Protein AF-A0A414PE81-F1 (afdb_monomer_lite)

Organism: Bacteroides stercoris (NCBI:txid46506)

Sequence (270 aa):
APSLTRDAIWEALRTRHVCAATGDKIIIDFRLNDAFMGDVVRSNSRRIYLNVTGESCIDYVDVVKNGQILARMNGPLTPVAPEGDTVRCKVKVDFGWNREERYVHWQGKLSVNKGRIVSVTPCFRGAAFTSPQEGETEFKTHVNRILSVGEKETELDLYSSKNPNTTTAAMQAVILDLEMPKDGVLTADFNGKKFEHTLGELLEGSRSHFMIGWLSEAILFNRAMPESCFTVEHYMEDKEPQRDTDYYYVRVRQRDGQWAWSSPIWAERV

Structure (mmCIF, N/CA/C/O backbone):
data_AF-A0A414PE81-F1
#
_entry.id   AF-A0A414PE81-F1
#
loop_
_atom_site.group_PDB
_atom_site.id
_atom_site.type_symbol
_atom_site.label_atom_id
_atom_site.label_alt_id
_atom_site.label_comp_id
_atom_site.label_asym_id
_atom_site.label_entity_id
_atom_site.label_seq_id
_atom_site.pdbx_PDB_ins_code
_atom_site.Cartn_x
_atom_site.Cartn_y
_atom_site.Cartn_z
_atom_site.occupancy
_atom_site.B_iso_or_equiv
_atom_site.auth_seq_id
_atom_site.auth_comp_id
_atom_site.auth_asym_id
_atom_site.auth_atom_id
_atom_site.pdbx_PDB_model_num
ATOM 1 N N . ALA A 1 1 ? 14.098 -11.359 -5.430 1.00 81.94 1 ALA A N 1
ATOM 2 C CA . ALA A 1 1 ? 14.896 -12.599 -5.310 1.00 81.94 1 ALA A CA 1
ATOM 3 C C . ALA A 1 1 ? 13.987 -13.810 -5.527 1.00 81.94 1 ALA A C 1
ATOM 5 O O . ALA A 1 1 ? 12.856 -13.758 -5.054 1.00 81.94 1 ALA A O 1
ATOM 6 N N . PRO A 1 2 ? 14.443 -14.869 -6.219 1.00 87.50 2 PRO A N 1
ATOM 7 C CA . PRO A 1 2 ? 13.638 -16.068 -6.491 1.00 87.50 2 PRO A CA 1
ATOM 8 C C . PRO A 1 2 ? 13.362 -16.929 -5.242 1.00 87.50 2 PRO A C 1
ATOM 10 O O . PRO A 1 2 ? 12.445 -17.743 -5.251 1.00 87.50 2 PRO A O 1
ATOM 13 N N . SER A 1 3 ? 14.125 -16.743 -4.158 1.00 93.50 3 SER A N 1
ATOM 14 C CA . SER A 1 3 ? 13.929 -17.397 -2.858 1.00 93.50 3 SER A CA 1
ATOM 15 C C . SER A 1 3 ? 14.321 -16.470 -1.701 1.00 93.50 3 SER A C 1
ATOM 17 O O . SER A 1 3 ? 15.079 -15.517 -1.886 1.00 93.50 3 SER A O 1
ATOM 19 N N . LEU A 1 4 ? 13.848 -16.773 -0.486 1.00 94.31 4 LEU A N 1
ATOM 20 C CA . LEU A 1 4 ? 14.177 -16.044 0.752 1.00 94.31 4 LEU A CA 1
ATOM 21 C C . LEU A 1 4 ? 15.457 -16.573 1.426 1.00 94.31 4 LEU A C 1
ATOM 23 O O . LEU A 1 4 ? 15.528 -16.706 2.645 1.00 94.31 4 LEU A O 1
ATOM 27 N N . THR A 1 5 ? 16.470 -16.912 0.628 1.00 97.19 5 THR A N 1
ATOM 28 C CA . THR A 1 5 ? 17.792 -17.312 1.128 1.00 97.19 5 THR A CA 1
ATOM 29 C C . THR A 1 5 ? 18.732 -16.114 1.110 1.00 97.19 5 THR A C 1
ATOM 31 O O . THR A 1 5 ? 18.606 -15.226 0.265 1.00 97.19 5 THR A O 1
ATOM 34 N N . ARG A 1 6 ? 19.705 -16.093 2.027 1.00 97.19 6 ARG A N 1
ATOM 35 C CA . ARG A 1 6 ? 20.712 -15.025 2.102 1.00 97.19 6 ARG A CA 1
ATOM 36 C C . ARG A 1 6 ? 21.382 -14.778 0.748 1.00 97.19 6 ARG A C 1
ATOM 38 O O . ARG A 1 6 ? 21.457 -13.631 0.321 1.00 97.19 6 ARG A O 1
ATOM 45 N N . ASP A 1 7 ? 21.813 -15.842 0.077 1.00 97.56 7 ASP A N 1
ATOM 46 C CA . ASP A 1 7 ? 22.538 -15.743 -1.192 1.00 97.56 7 ASP A CA 1
ATOM 47 C C . ASP A 1 7 ? 21.655 -15.200 -2.319 1.00 97.56 7 ASP A C 1
ATOM 49 O O . ASP A 1 7 ? 22.084 -14.323 -3.062 1.00 97.56 7 ASP A O 1
ATOM 53 N N . ALA A 1 8 ? 20.396 -15.643 -2.410 1.00 96.56 8 ALA A N 1
ATOM 54 C CA . ALA A 1 8 ? 19.468 -15.148 -3.426 1.00 96.56 8 ALA A CA 1
ATOM 55 C C . ALA A 1 8 ? 19.101 -13.671 -3.210 1.00 96.56 8 ALA A C 1
ATOM 57 O O . ALA A 1 8 ? 18.958 -12.919 -4.176 1.00 96.56 8 ALA A O 1
ATOM 58 N N . ILE A 1 9 ? 18.956 -13.244 -1.951 1.00 95.62 9 ILE A N 1
ATOM 59 C CA . ILE A 1 9 ? 18.743 -11.833 -1.605 1.00 95.62 9 ILE A CA 1
ATOM 60 C C . ILE A 1 9 ? 19.986 -11.018 -1.967 1.00 95.62 9 ILE A C 1
ATOM 62 O O . ILE A 1 9 ? 19.865 -9.984 -2.620 1.00 95.62 9 ILE A O 1
ATOM 66 N N . TRP A 1 10 ? 21.176 -11.490 -1.590 1.00 96.94 10 TRP A N 1
ATOM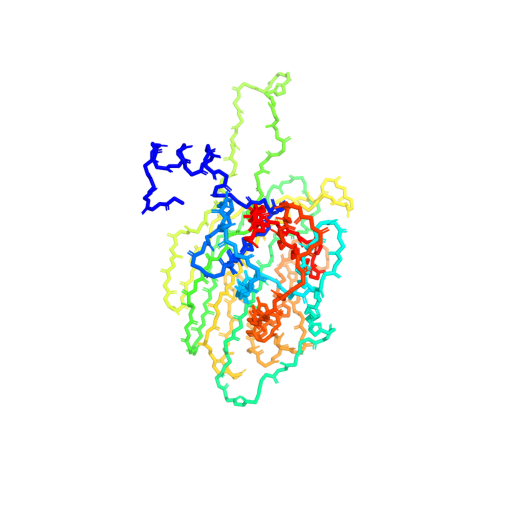 67 C CA . TRP A 1 10 ? 22.432 -10.804 -1.885 1.00 96.94 10 TRP A CA 1
ATOM 68 C C . TRP A 1 10 ? 22.661 -10.655 -3.390 1.00 96.94 10 TRP A C 1
ATOM 70 O O . TRP A 1 10 ? 23.009 -9.572 -3.857 1.00 96.94 10 TRP A O 1
ATOM 80 N N . GLU A 1 11 ? 22.396 -11.703 -4.165 1.00 96.50 11 GLU A N 1
ATOM 81 C CA . GLU A 1 11 ? 22.539 -11.654 -5.616 1.00 96.50 11 GLU A CA 1
ATOM 82 C C . GLU A 1 11 ? 21.544 -10.687 -6.264 1.00 96.50 11 GLU A C 1
ATOM 84 O O . GLU A 1 11 ? 21.938 -9.908 -7.132 1.00 96.50 11 GLU A O 1
ATOM 89 N N . ALA A 1 12 ? 20.289 -10.654 -5.800 1.00 95.88 12 ALA A N 1
ATOM 90 C CA . ALA A 1 12 ? 19.302 -9.675 -6.262 1.00 95.88 12 ALA A CA 1
ATOM 91 C C . ALA A 1 12 ? 19.754 -8.230 -5.982 1.00 95.88 12 ALA A C 1
ATOM 93 O O . ALA A 1 12 ? 19.622 -7.364 -6.846 1.00 95.88 12 ALA A O 1
ATOM 94 N N . LEU A 1 13 ? 20.354 -7.967 -4.814 1.00 95.25 13 LEU A N 1
ATOM 95 C CA . LEU A 1 13 ? 20.936 -6.656 -4.505 1.00 95.25 13 LEU A CA 1
ATOM 96 C C . LEU A 1 13 ? 22.073 -6.306 -5.480 1.00 95.25 13 LEU A C 1
ATOM 98 O O . LEU A 1 13 ? 22.074 -5.219 -6.058 1.00 95.25 13 LEU A O 1
ATOM 102 N N . ARG A 1 14 ? 23.024 -7.226 -5.707 1.00 96.12 14 ARG A N 1
ATOM 103 C CA . ARG A 1 14 ? 24.170 -6.992 -6.608 1.00 96.12 14 ARG A CA 1
ATOM 104 C C . ARG A 1 14 ? 23.756 -6.759 -8.060 1.00 96.12 14 ARG A C 1
ATOM 106 O O . ARG A 1 14 ? 24.372 -5.955 -8.758 1.00 96.12 14 ARG A O 1
ATOM 113 N N . THR A 1 15 ? 22.728 -7.469 -8.513 1.00 95.69 15 THR A N 1
ATOM 114 C CA . THR A 1 15 ? 22.171 -7.363 -9.871 1.00 95.69 15 THR A CA 1
ATOM 115 C C . THR A 1 15 ? 21.139 -6.246 -10.003 1.00 95.69 15 THR A C 1
ATOM 117 O O . THR A 1 15 ? 20.590 -6.046 -11.081 1.00 95.69 15 THR A O 1
ATOM 120 N N . ARG A 1 16 ? 20.948 -5.444 -8.943 1.00 97.00 16 ARG A N 1
ATOM 121 C CA . ARG A 1 16 ? 20.053 -4.279 -8.898 1.00 97.00 16 ARG A CA 1
ATOM 122 C C . ARG A 1 16 ? 18.574 -4.644 -9.040 1.00 97.00 16 ARG A C 1
ATOM 124 O O . ARG A 1 16 ? 17.774 -3.763 -9.328 1.00 97.00 16 ARG A O 1
ATOM 131 N N . HIS A 1 17 ? 18.175 -5.888 -8.791 1.00 96.38 17 HIS A N 1
ATOM 132 C CA . HIS A 1 17 ? 16.771 -6.316 -8.722 1.00 96.38 17 HIS A CA 1
ATOM 133 C C . HIS A 1 17 ? 16.136 -5.873 -7.399 1.00 96.38 17 HIS A C 1
ATOM 135 O O . HIS A 1 17 ? 15.812 -6.683 -6.526 1.00 96.38 17 HIS A O 1
ATOM 141 N N . VAL A 1 18 ? 16.013 -4.557 -7.238 1.00 94.75 18 VAL A N 1
ATOM 142 C CA . VAL A 1 18 ? 15.591 -3.891 -6.005 1.00 94.75 18 VAL A CA 1
ATOM 143 C C . VAL A 1 18 ? 14.551 -2.816 -6.293 1.00 94.75 18 VAL A C 1
ATOM 145 O O . VAL A 1 18 ? 14.450 -2.287 -7.398 1.00 94.75 18 VAL A O 1
ATOM 148 N N . CYS A 1 19 ? 13.789 -2.478 -5.264 1.00 94.75 19 CYS A N 1
ATOM 149 C CA . CYS A 1 19 ? 12.937 -1.302 -5.226 1.00 94.75 19 CYS A CA 1
ATOM 150 C C . CYS A 1 19 ? 13.201 -0.546 -3.923 1.00 94.75 19 CYS A C 1
ATOM 152 O O . CYS A 1 19 ? 13.613 -1.137 -2.923 1.00 94.75 19 CYS A O 1
ATOM 154 N N . ALA A 1 20 ? 12.948 0.755 -3.930 1.00 95.62 20 ALA A N 1
ATOM 155 C CA . ALA A 1 20 ? 12.947 1.575 -2.727 1.00 95.62 20 ALA A CA 1
ATOM 156 C C . ALA A 1 20 ? 11.507 1.969 -2.397 1.00 95.62 20 ALA A C 1
ATOM 158 O O . ALA A 1 20 ? 10.747 2.282 -3.309 1.00 95.62 20 ALA A O 1
ATOM 159 N N . ALA A 1 21 ? 11.145 1.983 -1.117 1.00 95.94 21 ALA A N 1
ATOM 160 C CA . ALA A 1 21 ? 9.863 2.483 -0.632 1.00 95.94 21 ALA A CA 1
ATOM 161 C C . ALA A 1 21 ? 10.076 3.272 0.667 1.00 95.94 21 ALA A C 1
ATOM 163 O O . ALA A 1 21 ? 10.989 2.960 1.432 1.00 95.94 21 ALA A O 1
ATOM 164 N N . THR A 1 22 ? 9.266 4.303 0.911 1.00 93.75 22 THR A N 1
ATOM 165 C CA . THR A 1 22 ? 9.412 5.164 2.101 1.00 93.75 22 THR A CA 1
ATOM 166 C C . THR A 1 22 ? 8.790 4.581 3.368 1.00 93.75 22 THR A C 1
ATOM 168 O O . THR A 1 22 ? 9.209 4.948 4.463 1.00 93.75 22 THR A O 1
ATOM 171 N N . GLY A 1 23 ? 7.810 3.685 3.241 1.00 88.50 23 GLY A N 1
ATOM 172 C CA . GLY A 1 23 ? 7.119 3.097 4.389 1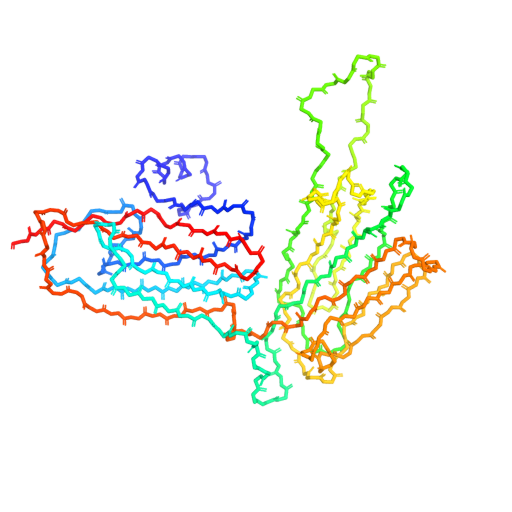.00 88.50 23 GLY A CA 1
ATOM 173 C C . GLY A 1 23 ? 6.104 2.038 3.982 1.00 88.50 23 GLY A C 1
ATOM 174 O O . GLY A 1 23 ? 6.220 0.887 4.395 1.00 88.50 23 GLY A O 1
ATOM 175 N N . ASP A 1 24 ? 5.149 2.413 3.134 1.00 93.69 24 ASP A N 1
ATOM 176 C CA . ASP A 1 24 ? 4.101 1.499 2.680 1.00 93.69 24 ASP A CA 1
ATOM 177 C C . ASP A 1 24 ? 4.638 0.391 1.768 1.00 93.69 24 ASP A C 1
ATOM 179 O O . ASP A 1 24 ? 5.603 0.564 1.015 1.00 93.69 24 ASP A O 1
ATOM 183 N N . LYS A 1 25 ? 3.967 -0.764 1.806 1.00 94.44 25 LYS A N 1
ATOM 184 C CA . LYS A 1 25 ? 4.280 -1.926 0.969 1.00 94.44 25 LYS A CA 1
ATOM 185 C C . LYS A 1 25 ? 3.742 -1.734 -0.454 1.00 94.44 25 LYS A C 1
ATOM 187 O O . LYS A 1 25 ? 2.805 -2.403 -0.880 1.00 94.44 25 LYS A O 1
ATOM 192 N N . ILE A 1 26 ? 4.350 -0.815 -1.197 1.00 97.44 26 ILE A N 1
ATOM 193 C CA . ILE A 1 26 ? 4.018 -0.563 -2.603 1.00 97.44 26 ILE A CA 1
ATOM 194 C C . ILE A 1 26 ? 4.723 -1.602 -3.476 1.00 97.44 26 ILE A C 1
ATOM 196 O O . ILE A 1 26 ? 5.951 -1.679 -3.503 1.00 97.44 26 ILE A O 1
ATOM 200 N N . ILE A 1 27 ? 3.944 -2.394 -4.205 1.00 97.00 27 ILE A N 1
ATOM 201 C CA . ILE A 1 27 ? 4.449 -3.418 -5.122 1.00 97.00 27 ILE A CA 1
ATOM 202 C C . ILE A 1 27 ? 4.519 -2.821 -6.526 1.00 97.00 27 ILE A C 1
ATOM 204 O O . ILE A 1 27 ? 3.547 -2.230 -6.990 1.00 97.00 27 ILE A O 1
ATOM 208 N N . ILE A 1 28 ? 5.660 -2.995 -7.197 1.00 97.94 28 ILE A N 1
ATOM 209 C CA . ILE A 1 28 ? 5.895 -2.562 -8.578 1.00 97.94 28 ILE A CA 1
ATOM 210 C C . ILE A 1 28 ? 6.378 -3.774 -9.385 1.00 97.94 28 ILE A C 1
ATOM 212 O O . ILE A 1 28 ? 7.454 -4.304 -9.108 1.00 97.94 28 ILE A O 1
ATOM 216 N N . ASP A 1 29 ? 5.607 -4.193 -10.388 1.00 97.06 29 ASP A N 1
ATOM 217 C CA . ASP A 1 29 ? 6.071 -5.062 -11.474 1.00 97.06 29 ASP A CA 1
ATOM 218 C C . ASP A 1 29 ? 6.340 -4.178 -12.693 1.00 97.06 29 ASP A C 1
ATOM 220 O O . ASP A 1 29 ? 5.415 -3.641 -13.299 1.00 97.06 29 ASP A O 1
ATOM 224 N N . PHE A 1 30 ? 7.619 -3.969 -13.001 1.00 98.06 30 PHE A N 1
ATOM 225 C CA . PHE A 1 30 ? 8.063 -3.138 -14.112 1.00 98.06 30 PHE A CA 1
ATOM 226 C C . PHE A 1 30 ? 8.945 -3.959 -15.044 1.00 98.06 30 PHE A C 1
ATOM 228 O O . PHE A 1 30 ? 9.970 -4.507 -14.624 1.00 98.06 30 PHE A O 1
ATOM 235 N N . ARG A 1 31 ? 8.537 -4.030 -16.312 1.00 98.00 31 ARG A N 1
ATOM 236 C CA . ARG A 1 31 ? 9.204 -4.828 -17.340 1.00 98.00 31 ARG A CA 1
ATOM 237 C C . ARG A 1 31 ? 9.413 -4.027 -18.607 1.00 98.00 31 ARG A C 1
ATOM 239 O O . ARG A 1 31 ? 8.578 -3.205 -18.986 1.00 98.00 31 ARG A O 1
ATOM 246 N N . LEU A 1 32 ? 10.514 -4.324 -19.285 1.00 97.81 32 LEU A N 1
ATOM 247 C CA . LEU A 1 32 ? 10.816 -3.805 -20.611 1.00 97.81 32 LEU A CA 1
ATOM 248 C C . LEU A 1 32 ? 11.182 -4.984 -21.510 1.00 97.81 32 LEU A C 1
ATOM 250 O O . LEU A 1 32 ? 12.224 -5.612 -21.337 1.00 97.81 32 LEU A O 1
ATOM 254 N N . ASN A 1 33 ? 10.322 -5.287 -22.480 1.00 95.94 33 ASN A N 1
ATOM 255 C CA . ASN A 1 33 ? 10.322 -6.553 -23.203 1.00 95.94 33 ASN A CA 1
ATOM 256 C C . ASN A 1 33 ? 10.274 -7.714 -22.195 1.00 95.94 33 ASN A C 1
ATOM 258 O O . ASN A 1 33 ? 9.345 -7.776 -21.394 1.00 95.94 33 ASN A O 1
ATOM 262 N N . ASP A 1 34 ? 11.277 -8.588 -22.209 1.00 92.06 34 ASP A N 1
ATOM 263 C CA . ASP A 1 34 ? 11.386 -9.716 -21.279 1.00 92.06 34 ASP A CA 1
ATOM 264 C C . ASP A 1 34 ? 12.285 -9.397 -20.066 1.00 92.06 34 ASP A C 1
ATOM 266 O O . ASP A 1 34 ? 12.477 -10.245 -19.197 1.00 92.06 34 ASP A O 1
ATOM 270 N N . ALA A 1 35 ? 12.835 -8.177 -19.998 1.00 96.69 35 ALA A N 1
ATOM 271 C CA . ALA A 1 35 ? 13.746 -7.739 -18.946 1.00 96.69 35 ALA A CA 1
ATOM 272 C C . ALA A 1 35 ? 12.990 -7.235 -17.709 1.00 96.69 35 ALA A C 1
ATOM 274 O O . ALA A 1 35 ? 11.945 -6.582 -17.820 1.00 96.69 35 ALA A O 1
ATOM 275 N N . PHE A 1 36 ? 13.550 -7.507 -16.532 1.00 95.62 36 PHE A N 1
ATOM 276 C CA . PHE A 1 36 ? 13.032 -7.076 -15.238 1.00 95.62 36 PHE A CA 1
ATOM 277 C C . PHE A 1 36 ? 13.782 -5.844 -14.711 1.00 95.62 36 PHE A C 1
ATOM 279 O O . PHE A 1 36 ? 14.883 -5.527 -15.162 1.00 95.62 36 PHE A O 1
ATOM 286 N N . MET A 1 37 ? 13.201 -5.126 -13.743 1.00 95.69 37 MET A N 1
ATOM 287 C CA . MET A 1 37 ? 13.863 -3.977 -13.108 1.00 95.69 37 MET A CA 1
ATOM 288 C C . MET A 1 37 ? 15.279 -4.328 -12.607 1.00 95.69 37 MET A C 1
ATOM 290 O O . MET A 1 37 ? 15.456 -5.256 -11.822 1.00 95.69 37 MET A O 1
ATOM 294 N N . GLY A 1 38 ? 16.289 -3.568 -13.047 1.00 97.00 38 GLY A N 1
ATOM 295 C CA . GLY A 1 38 ? 17.716 -3.806 -12.777 1.00 97.00 38 GLY A CA 1
ATOM 296 C C . GLY A 1 38 ? 18.518 -4.391 -13.954 1.00 97.00 38 GLY A C 1
ATOM 297 O O . GLY A 1 38 ? 19.755 -4.299 -13.954 1.00 97.00 38 GLY A O 1
ATOM 298 N N . ASP A 1 39 ? 17.838 -4.938 -14.965 1.00 97.62 39 ASP A N 1
ATOM 299 C CA . ASP A 1 39 ? 18.458 -5.594 -16.122 1.00 97.62 39 ASP A CA 1
ATOM 300 C C . ASP A 1 39 ? 18.960 -4.625 -17.202 1.00 97.62 39 ASP A C 1
ATOM 302 O O . ASP A 1 39 ? 18.593 -3.448 -17.261 1.00 97.62 39 ASP A O 1
ATOM 306 N N . VAL A 1 40 ? 19.788 -5.166 -18.100 1.00 97.44 40 VAL A N 1
ATOM 307 C CA . VAL A 1 40 ? 20.234 -4.517 -19.338 1.00 97.44 40 VAL A CA 1
ATOM 308 C C . VAL A 1 40 ? 19.676 -5.293 -20.530 1.00 97.44 40 VAL A C 1
ATOM 310 O O . VAL A 1 40 ? 19.774 -6.518 -20.577 1.00 97.44 40 VAL A O 1
ATOM 313 N N . VAL A 1 41 ? 19.107 -4.592 -21.506 1.00 96.31 41 VAL A N 1
ATOM 314 C CA . VAL A 1 41 ? 18.487 -5.168 -22.706 1.00 96.31 41 VAL A CA 1
ATOM 315 C C . VAL A 1 41 ? 18.961 -4.438 -23.957 1.00 96.31 41 VAL A C 1
ATOM 317 O O . VAL A 1 41 ? 19.214 -3.240 -23.922 1.00 96.31 41 VAL A O 1
ATOM 320 N N . ARG A 1 42 ? 19.058 -5.148 -25.084 1.00 95.69 42 ARG A N 1
ATOM 321 C CA . ARG A 1 42 ? 19.368 -4.573 -26.401 1.00 95.69 42 ARG A CA 1
ATOM 322 C C . ARG A 1 42 ? 18.112 -4.532 -27.251 1.00 95.69 42 ARG A C 1
ATOM 324 O O . ARG A 1 42 ? 17.631 -5.584 -27.662 1.00 95.69 42 ARG A O 1
ATOM 331 N N . SER A 1 43 ? 17.557 -3.344 -27.481 1.00 92.38 43 SER A N 1
ATOM 332 C CA . SER A 1 43 ? 16.409 -3.184 -28.377 1.00 92.38 43 SER A CA 1
ATOM 333 C C . SER A 1 43 ? 16.119 -1.726 -28.732 1.00 92.38 43 SER A C 1
ATOM 335 O O . SER A 1 43 ? 16.106 -0.844 -27.867 1.00 92.38 43 SER A O 1
ATOM 337 N N . ASN A 1 44 ? 15.751 -1.510 -29.998 1.00 91.69 44 ASN A N 1
ATOM 338 C CA . ASN A 1 44 ? 15.173 -0.251 -30.471 1.00 91.69 44 ASN A CA 1
ATOM 339 C C . ASN A 1 44 ? 13.659 -0.165 -30.218 1.00 91.69 44 ASN A C 1
ATOM 341 O O . ASN A 1 44 ? 13.152 0.935 -30.032 1.00 91.69 44 ASN A O 1
ATOM 345 N N . SER A 1 45 ? 12.954 -1.307 -30.166 1.00 94.75 45 SER A N 1
ATOM 346 C CA . SER A 1 45 ? 11.528 -1.384 -29.802 1.00 94.75 45 SER A CA 1
ATOM 347 C C . SER A 1 45 ? 11.387 -1.847 -28.357 1.00 94.75 45 SER A C 1
ATOM 349 O O . SER A 1 45 ? 11.824 -2.945 -27.989 1.00 94.75 45 SER A O 1
ATOM 351 N N . ARG A 1 46 ? 10.811 -1.003 -27.510 1.00 95.50 46 ARG A N 1
ATOM 352 C CA . ARG A 1 46 ? 10.821 -1.183 -26.057 1.00 95.50 46 ARG A CA 1
ATOM 353 C C . ARG A 1 46 ? 9.383 -1.269 -25.573 1.00 95.50 46 ARG A C 1
ATOM 355 O O . ARG A 1 46 ? 8.727 -0.250 -25.372 1.00 95.50 46 ARG A O 1
ATOM 362 N N . ARG A 1 47 ? 8.885 -2.499 -25.430 1.00 97.69 47 ARG A N 1
ATOM 363 C CA . ARG A 1 47 ? 7.548 -2.779 -24.891 1.00 97.69 47 ARG A CA 1
ATOM 364 C C . ARG A 1 47 ? 7.611 -2.653 -23.381 1.00 97.69 47 ARG A C 1
ATOM 366 O O . ARG A 1 47 ? 8.331 -3.411 -22.744 1.00 97.69 47 ARG A O 1
ATOM 373 N N . ILE A 1 48 ? 6.902 -1.695 -22.819 1.00 98.19 48 ILE A N 1
ATOM 374 C CA . ILE A 1 48 ? 6.902 -1.416 -21.390 1.00 98.19 48 ILE A CA 1
ATOM 375 C C . ILE A 1 48 ? 5.612 -1.967 -20.796 1.00 98.19 48 ILE A C 1
ATOM 377 O O . ILE A 1 48 ? 4.522 -1.637 -21.264 1.00 98.19 48 ILE A O 1
ATOM 381 N N . TYR A 1 49 ? 5.756 -2.780 -19.755 1.00 98.25 49 TYR A N 1
ATOM 382 C CA . TYR A 1 49 ? 4.661 -3.225 -18.904 1.00 98.25 49 TYR A CA 1
ATOM 383 C C . TYR A 1 49 ? 4.883 -2.731 -17.482 1.00 98.25 49 TYR A C 1
ATOM 385 O O . TYR A 1 49 ? 6.006 -2.738 -16.965 1.00 98.25 49 TYR A O 1
ATOM 393 N N . LEU A 1 50 ? 3.791 -2.305 -16.863 1.00 97.38 50 LEU A N 1
ATOM 394 C CA . LEU A 1 50 ? 3.758 -1.811 -15.508 1.00 97.38 50 LEU A CA 1
ATOM 395 C C . LEU A 1 50 ? 2.488 -2.292 -14.813 1.00 97.38 50 LEU A C 1
ATOM 397 O O . LEU A 1 50 ? 1.387 -2.048 -15.299 1.00 97.38 50 LEU A O 1
ATOM 401 N N . ASN A 1 51 ? 2.648 -2.877 -13.633 1.00 97.88 51 ASN A N 1
ATOM 402 C CA . ASN A 1 51 ? 1.560 -3.124 -12.700 1.00 97.88 51 ASN A CA 1
ATOM 403 C C . ASN A 1 51 ? 1.978 -2.692 -11.291 1.00 97.88 51 ASN A C 1
ATOM 405 O O . ASN A 1 51 ? 3.050 -3.058 -10.806 1.00 97.88 51 ASN A O 1
ATOM 409 N N . VAL A 1 52 ? 1.154 -1.866 -10.654 1.00 98.25 52 VAL A N 1
ATOM 410 C CA . VAL A 1 52 ? 1.408 -1.293 -9.332 1.00 98.25 52 VAL A CA 1
ATOM 411 C C . VAL A 1 52 ? 0.250 -1.606 -8.408 1.00 98.25 52 VAL A C 1
ATOM 413 O O . VAL A 1 52 ? -0.895 -1.344 -8.762 1.00 98.25 52 VAL A O 1
ATOM 416 N N . THR A 1 53 ? 0.569 -2.049 -7.192 1.00 98.00 53 THR A N 1
ATOM 417 C CA . THR A 1 53 ? -0.396 -2.220 -6.099 1.00 98.00 53 THR A CA 1
ATOM 418 C C . THR A 1 53 ? 0.097 -1.471 -4.866 1.00 98.00 53 THR A C 1
ATOM 420 O O . THR A 1 53 ? 1.134 -1.814 -4.299 1.00 98.00 53 THR A O 1
ATOM 423 N N . GLY A 1 54 ? -0.641 -0.445 -4.446 1.00 97.50 54 GLY A N 1
ATOM 424 C CA . GLY A 1 54 ? -0.383 0.331 -3.233 1.00 97.50 54 GLY A CA 1
ATOM 425 C C . GLY A 1 54 ? -1.177 -0.161 -2.020 1.00 97.50 54 GLY A C 1
ATOM 426 O O . GLY A 1 54 ? -2.093 -0.975 -2.136 1.00 97.50 54 GLY A O 1
ATOM 427 N N . GLU A 1 55 ? -0.845 0.365 -0.843 1.00 96.94 55 GLU A N 1
ATOM 428 C CA . GLU A 1 55 ? -1.590 0.170 0.419 1.00 96.94 55 GLU A CA 1
ATOM 429 C C . GLU A 1 55 ? -2.582 1.315 0.727 1.00 96.94 55 GLU A C 1
ATOM 431 O O . GLU A 1 55 ? -3.344 1.286 1.688 1.00 96.94 55 GLU A O 1
ATOM 436 N N . SER A 1 56 ? -2.619 2.300 -0.164 1.00 95.38 56 SER A N 1
ATOM 437 C CA . SER A 1 56 ? -3.386 3.543 -0.129 1.00 95.38 56 SER A CA 1
ATOM 438 C C . SER A 1 56 ? -3.652 4.009 -1.561 1.00 95.38 56 SER A C 1
ATOM 440 O O . SER A 1 56 ? -3.030 3.502 -2.502 1.00 95.38 56 SER A O 1
ATOM 442 N N . CYS A 1 57 ? -4.550 4.978 -1.739 1.00 96.00 57 CYS A N 1
ATOM 443 C CA . CYS A 1 57 ? -4.888 5.518 -3.055 1.00 96.00 57 CYS A CA 1
ATOM 444 C C . CYS A 1 57 ? -3.629 6.014 -3.781 1.00 96.00 57 CYS A C 1
ATOM 446 O O . CYS A 1 57 ? -2.878 6.828 -3.242 1.00 96.00 57 CYS A O 1
ATOM 448 N N . ILE A 1 58 ? -3.417 5.572 -5.014 1.00 97.62 58 ILE A N 1
ATOM 449 C CA . ILE A 1 58 ? -2.364 6.077 -5.891 1.00 97.62 58 ILE A CA 1
ATOM 450 C C . ILE A 1 58 ? -2.710 7.528 -6.264 1.00 97.62 58 ILE A C 1
ATOM 452 O O . ILE A 1 58 ? -3.834 7.832 -6.659 1.00 97.62 58 ILE A O 1
ATOM 456 N N . ASP A 1 59 ? -1.750 8.440 -6.110 1.00 97.50 59 ASP A N 1
ATOM 457 C CA . ASP A 1 59 ? -1.832 9.805 -6.645 1.00 97.50 59 ASP A CA 1
ATOM 458 C C . ASP A 1 59 ? -1.436 9.777 -8.124 1.00 97.50 59 ASP A C 1
ATOM 460 O O . ASP A 1 59 ? -2.215 10.165 -8.993 1.00 97.50 59 ASP A O 1
ATOM 464 N N . TYR A 1 60 ? -0.259 9.224 -8.422 1.00 98.12 60 TYR A N 1
ATOM 465 C CA . TYR A 1 60 ? 0.167 8.927 -9.785 1.00 98.12 60 TYR A CA 1
ATOM 466 C C . TYR A 1 60 ? 1.295 7.895 -9.829 1.00 98.12 60 TYR A C 1
ATOM 468 O O . TYR A 1 60 ? 2.017 7.673 -8.852 1.00 98.12 60 TYR A O 1
ATOM 476 N N . VAL A 1 61 ? 1.482 7.321 -11.014 1.00 98.62 61 VAL A N 1
ATOM 477 C CA . VAL A 1 61 ? 2.651 6.531 -11.386 1.00 98.62 61 VAL A CA 1
ATOM 478 C C . VAL A 1 61 ? 3.308 7.170 -12.605 1.00 98.62 61 VAL A C 1
ATOM 480 O O . VAL A 1 61 ? 2.629 7.451 -13.591 1.00 98.62 61 VAL A O 1
ATOM 483 N N . ASP A 1 62 ? 4.617 7.398 -12.539 1.00 98.75 62 ASP A N 1
ATOM 484 C CA . ASP A 1 62 ? 5.412 7.902 -13.661 1.00 98.75 62 ASP A CA 1
ATOM 485 C C . ASP A 1 62 ? 6.304 6.799 -14.220 1.00 98.75 62 ASP A C 1
ATOM 487 O O . ASP A 1 62 ? 7.053 6.170 -13.469 1.00 98.75 62 ASP A O 1
ATOM 491 N N . VAL A 1 63 ? 6.302 6.654 -15.544 1.00 98.62 63 VAL A N 1
ATOM 492 C CA . VAL A 1 63 ? 7.379 5.996 -16.289 1.00 98.62 63 VAL A CA 1
ATOM 493 C C . VAL A 1 63 ? 8.368 7.080 -16.699 1.00 98.62 63 VAL A C 1
ATOM 495 O O . VAL A 1 63 ? 8.017 8.015 -17.420 1.00 98.62 63 VAL A O 1
ATOM 498 N N . VAL A 1 64 ? 9.606 6.980 -16.227 1.00 98.69 64 VAL A N 1
ATOM 499 C CA . VAL A 1 64 ? 10.653 7.980 -16.455 1.00 98.69 64 VAL A CA 1
ATOM 500 C C . VAL A 1 64 ? 11.706 7.405 -17.389 1.00 98.69 64 VAL A C 1
ATOM 502 O O . VAL A 1 64 ? 12.278 6.365 -17.086 1.00 98.69 64 VAL A O 1
ATOM 505 N N . LYS A 1 65 ? 12.008 8.113 -18.479 1.00 98.56 65 LYS A N 1
ATOM 506 C CA . LYS A 1 65 ? 13.090 7.810 -19.423 1.00 98.56 65 LYS A CA 1
ATOM 507 C C . LYS A 1 65 ? 14.136 8.913 -19.351 1.00 98.56 65 LYS A C 1
ATOM 509 O O . LYS A 1 65 ? 13.811 10.081 -19.544 1.00 98.56 65 LYS A O 1
ATOM 514 N N . ASN A 1 66 ? 15.392 8.574 -19.068 1.00 98.19 66 ASN A N 1
ATOM 515 C CA . ASN A 1 66 ? 16.505 9.538 -19.048 1.00 98.19 66 ASN A CA 1
ATOM 516 C C . ASN A 1 66 ? 16.270 10.791 -18.176 1.00 98.19 66 ASN A C 1
ATOM 518 O O . ASN A 1 66 ? 16.739 11.885 -18.493 1.00 98.19 66 ASN A O 1
ATOM 522 N N . GLY A 1 67 ? 15.521 10.642 -17.080 1.00 97.12 67 GLY A N 1
ATOM 523 C CA . GLY A 1 67 ? 15.175 11.741 -16.172 1.00 97.12 67 GLY A CA 1
ATOM 524 C C . GLY A 1 67 ? 13.974 12.590 -16.603 1.00 97.12 67 GLY A C 1
ATOM 525 O O . GLY A 1 67 ? 13.600 13.497 -15.866 1.00 97.12 67 GLY A O 1
ATOM 526 N N . GLN A 1 68 ? 13.346 12.289 -17.741 1.00 98.06 68 GLN A N 1
ATOM 527 C CA . GLN A 1 68 ? 12.118 12.930 -18.211 1.00 98.06 68 GLN A CA 1
ATOM 528 C C . GLN A 1 68 ? 10.924 11.987 -18.056 1.00 98.06 68 GLN A C 1
ATOM 530 O O . GLN A 1 68 ? 11.049 10.776 -18.242 1.00 98.06 68 GLN A O 1
ATOM 535 N N . ILE A 1 69 ? 9.759 12.533 -17.706 1.00 98.38 69 ILE A N 1
ATOM 536 C CA . ILE A 1 69 ? 8.525 11.743 -17.622 1.00 98.38 69 ILE A CA 1
ATOM 537 C C . ILE A 1 69 ? 8.116 11.373 -19.045 1.00 98.38 69 ILE A C 1
ATOM 539 O O . ILE A 1 69 ? 7.801 12.247 -19.848 1.00 98.38 69 ILE A O 1
ATOM 543 N N . LEU A 1 70 ? 8.131 10.076 -19.340 1.00 97.94 70 LEU A N 1
ATOM 544 C CA . LEU A 1 70 ? 7.675 9.530 -20.611 1.00 97.94 70 LEU A CA 1
ATOM 545 C C . LEU A 1 70 ? 6.154 9.338 -20.604 1.00 97.94 70 LEU A C 1
ATOM 547 O O . LEU A 1 70 ? 5.486 9.661 -21.580 1.00 97.94 70 LEU A O 1
ATOM 551 N N . ALA A 1 71 ? 5.613 8.834 -19.494 1.00 98.12 71 ALA A N 1
ATOM 552 C CA . ALA A 1 71 ? 4.181 8.650 -19.291 1.00 98.12 71 ALA A CA 1
ATOM 553 C C . ALA A 1 71 ? 3.816 8.841 -17.815 1.00 98.12 71 ALA A C 1
ATOM 555 O O . ALA A 1 71 ? 4.619 8.543 -16.926 1.00 98.12 71 ALA A O 1
ATOM 556 N N . ARG A 1 72 ? 2.592 9.316 -17.565 1.00 98.38 72 ARG A N 1
ATOM 557 C CA . ARG A 1 72 ? 2.006 9.448 -16.228 1.00 98.38 72 ARG A CA 1
ATOM 558 C C . ARG A 1 72 ? 0.600 8.867 -16.212 1.00 98.38 72 ARG A C 1
ATOM 560 O O . ARG A 1 72 ? -0.262 9.319 -16.963 1.00 98.38 72 ARG A O 1
ATOM 567 N N . MET A 1 73 ? 0.354 7.950 -15.286 1.00 97.56 73 MET A N 1
ATOM 568 C CA . MET A 1 73 ? -0.977 7.450 -14.958 1.00 97.56 73 MET A CA 1
ATOM 569 C C . MET A 1 73 ? -1.418 8.112 -13.655 1.00 97.56 73 MET A C 1
ATOM 571 O O . MET A 1 73 ? -0.789 7.903 -12.621 1.00 97.56 73 MET A O 1
ATOM 575 N N . ASN A 1 74 ? -2.468 8.932 -13.698 1.00 95.94 74 ASN A N 1
ATOM 576 C CA . ASN A 1 74 ? -3.017 9.569 -12.499 1.00 95.94 74 ASN A CA 1
ATOM 577 C C . ASN A 1 74 ? -4.047 8.647 -11.846 1.00 95.94 74 ASN A C 1
ATOM 579 O O . ASN A 1 74 ? -4.904 8.097 -12.537 1.00 95.94 74 ASN A O 1
ATOM 583 N N . GLY A 1 75 ? -3.992 8.519 -10.524 1.00 92.06 75 GLY A N 1
ATOM 584 C CA . GLY A 1 75 ? -5.073 7.902 -9.768 1.00 92.06 75 GLY A CA 1
ATOM 585 C C . GLY A 1 75 ? -6.235 8.878 -9.549 1.00 92.06 75 GLY A C 1
ATOM 586 O O . GLY A 1 75 ? -6.091 10.095 -9.733 1.00 92.06 75 GLY A O 1
ATOM 587 N N . PRO A 1 76 ? -7.414 8.377 -9.151 1.00 89.44 76 PRO A N 1
ATOM 588 C CA . PRO A 1 76 ? -8.583 9.221 -8.942 1.00 89.44 76 PRO A CA 1
ATOM 589 C C . PRO A 1 76 ? -8.345 10.238 -7.813 1.00 89.44 76 PRO A C 1
ATOM 591 O O . PRO A 1 76 ? -7.671 9.958 -6.817 1.00 89.44 76 PRO A O 1
ATOM 594 N N . LEU A 1 77 ? -8.911 11.444 -7.946 1.00 84.19 77 LEU A N 1
ATOM 595 C CA . LEU A 1 77 ? -8.910 12.433 -6.858 1.00 84.19 77 LEU A CA 1
ATOM 596 C C . LEU A 1 77 ? -9.763 11.951 -5.684 1.00 84.19 77 LEU A C 1
ATOM 598 O O . LEU A 1 77 ? -9.366 12.048 -4.528 1.00 84.19 77 LEU A O 1
ATOM 602 N N . THR A 1 78 ? -10.943 11.429 -6.004 1.00 83.25 78 THR A N 1
ATOM 603 C CA . THR A 1 78 ? -11.882 10.842 -5.053 1.00 83.25 78 THR A CA 1
ATOM 604 C C . THR A 1 78 ? -12.142 9.411 -5.501 1.00 83.25 78 THR A C 1
ATOM 606 O O . THR A 1 78 ? -12.590 9.231 -6.634 1.00 83.25 78 THR A O 1
ATOM 609 N N . PRO A 1 79 ? -11.871 8.397 -4.662 1.00 84.00 79 PRO A N 1
ATOM 610 C CA . PRO A 1 79 ? -12.217 7.024 -4.990 1.00 84.00 79 PRO A CA 1
ATOM 611 C C . PRO A 1 79 ? -13.705 6.908 -5.320 1.00 84.00 79 PRO A C 1
ATOM 613 O O . PRO A 1 79 ? -14.553 7.400 -4.569 1.00 84.00 79 PRO A O 1
ATOM 616 N N . VAL A 1 80 ? -14.007 6.288 -6.456 1.00 82.81 80 VAL A N 1
ATOM 617 C CA . VAL A 1 80 ? -15.378 6.032 -6.900 1.00 82.81 80 VAL A CA 1
ATOM 618 C C . VAL A 1 80 ? -15.769 4.651 -6.401 1.00 82.81 80 VAL A C 1
ATOM 620 O O . VAL A 1 80 ? -15.049 3.680 -6.637 1.00 82.81 80 VAL A O 1
ATOM 623 N N . ALA A 1 81 ? -16.890 4.564 -5.687 1.00 82.19 81 ALA A N 1
ATOM 624 C CA . ALA A 1 81 ? -17.424 3.280 -5.261 1.00 82.19 81 ALA A CA 1
ATOM 625 C C . ALA A 1 81 ? -17.797 2.451 -6.506 1.00 82.19 81 ALA A C 1
ATOM 627 O O . ALA A 1 81 ? -18.510 2.966 -7.368 1.00 82.19 81 ALA A O 1
ATOM 628 N N . PRO A 1 82 ? -17.330 1.198 -6.627 1.00 83.38 82 PRO A N 1
ATOM 629 C CA . PRO A 1 82 ? -17.586 0.399 -7.815 1.00 83.38 82 PRO A CA 1
ATOM 630 C C . PRO A 1 82 ? -19.070 0.037 -7.958 1.00 83.38 82 PRO A C 1
ATOM 632 O O . PRO A 1 82 ? -19.820 -0.061 -6.975 1.00 83.38 82 PRO A O 1
ATOM 635 N N . GLU A 1 83 ? -19.478 -0.167 -9.210 1.00 79.31 83 GLU A N 1
ATOM 636 C CA . GLU A 1 83 ? -20.772 -0.746 -9.567 1.00 79.31 83 GLU A CA 1
ATOM 637 C C . GLU A 1 83 ? -20.776 -2.236 -9.187 1.00 79.31 83 GLU A C 1
ATOM 639 O O . GLU A 1 83 ? -19.791 -2.939 -9.405 1.00 79.31 83 GLU A O 1
ATOM 644 N N . GLY A 1 84 ? -21.861 -2.711 -8.569 1.00 82.81 84 GLY A N 1
ATOM 645 C CA . GLY A 1 84 ? -21.970 -4.075 -8.041 1.00 82.81 84 GLY A CA 1
ATOM 646 C C . GLY A 1 84 ? -22.130 -4.146 -6.521 1.00 82.81 84 GLY A C 1
ATOM 647 O O . GLY A 1 84 ? -21.931 -3.161 -5.797 1.00 82.81 84 GLY A O 1
ATOM 648 N N . ASP A 1 85 ? -22.535 -5.329 -6.060 1.00 85.81 85 ASP A N 1
ATOM 649 C CA . ASP A 1 85 ? -22.865 -5.578 -4.656 1.00 85.81 85 ASP A CA 1
ATOM 650 C C . ASP A 1 85 ? -21.616 -5.875 -3.828 1.00 85.81 85 ASP A C 1
ATOM 652 O O . ASP A 1 85 ? -21.449 -5.292 -2.756 1.00 85.81 85 ASP A O 1
ATOM 656 N N . THR A 1 86 ? -20.724 -6.727 -4.347 1.00 94.31 86 THR A N 1
ATOM 657 C CA . THR A 1 86 ? -19.445 -7.102 -3.726 1.00 94.31 86 THR A CA 1
ATOM 658 C C . THR A 1 86 ? -18.328 -6.180 -4.182 1.00 94.31 86 THR A C 1
ATOM 660 O O . THR A 1 86 ? -18.135 -5.956 -5.374 1.00 94.31 86 THR A O 1
ATOM 663 N N . VAL A 1 87 ? -17.561 -5.676 -3.221 1.00 95.44 87 VAL A N 1
ATOM 664 C CA . VAL A 1 87 ? -16.470 -4.734 -3.448 1.00 95.44 87 VAL A CA 1
ATOM 665 C C . VAL A 1 87 ? -15.184 -5.311 -2.874 1.00 95.44 87 VAL A C 1
ATOM 667 O O . VAL A 1 87 ? -15.153 -5.729 -1.715 1.00 95.44 87 VAL A O 1
ATOM 670 N N . ARG A 1 88 ? -14.114 -5.286 -3.676 1.00 96.31 88 ARG A N 1
ATOM 671 C CA . ARG A 1 88 ? -12.749 -5.447 -3.179 1.00 96.31 88 ARG A CA 1
ATOM 672 C C . ARG A 1 88 ? -12.181 -4.083 -2.804 1.00 96.31 88 ARG A C 1
ATOM 674 O O . ARG A 1 88 ? -12.159 -3.165 -3.629 1.00 96.31 88 ARG A O 1
ATOM 681 N N . CYS A 1 89 ? -11.738 -3.936 -1.563 1.00 97.25 89 CYS A N 1
ATOM 682 C CA . CYS A 1 89 ? -11.218 -2.674 -1.056 1.00 97.25 89 CYS A CA 1
ATOM 683 C C . CYS A 1 89 ? -10.184 -2.865 0.049 1.00 97.25 89 CYS A C 1
ATOM 685 O O . CYS A 1 89 ? -10.191 -3.872 0.749 1.00 97.25 89 CYS A O 1
ATOM 687 N N . LYS A 1 90 ? -9.373 -1.835 0.282 1.00 98.25 90 LYS A N 1
ATOM 688 C CA . LYS A 1 90 ? -8.523 -1.730 1.466 1.00 98.25 90 LYS A CA 1
ATOM 689 C C . LYS A 1 90 ? -9.141 -0.798 2.502 1.00 98.25 90 LYS A C 1
ATOM 691 O O . LYS A 1 90 ? -9.540 0.318 2.167 1.00 98.25 90 LYS A O 1
ATOM 696 N N . VAL A 1 91 ? -9.194 -1.236 3.758 1.00 98.44 91 VAL A N 1
ATOM 697 C CA . VAL A 1 91 ? -9.625 -0.424 4.906 1.00 98.44 91 VAL A CA 1
ATOM 698 C C . VAL A 1 91 ? -8.512 -0.405 5.942 1.00 98.44 91 VAL A C 1
ATOM 700 O O . VAL A 1 91 ? -8.166 -1.436 6.517 1.00 98.44 91 VAL A O 1
ATOM 703 N N . LYS A 1 92 ? -7.959 0.780 6.205 1.00 98.38 92 LYS A N 1
ATOM 704 C CA . LYS A 1 92 ? -6.987 0.981 7.281 1.00 98.38 92 LYS A CA 1
ATOM 705 C C . LYS A 1 92 ? -7.709 1.251 8.598 1.00 98.38 92 LYS A C 1
ATOM 707 O O . LYS A 1 92 ? -8.551 2.146 8.652 1.00 98.38 92 LYS A O 1
ATOM 712 N N . VAL A 1 93 ? -7.347 0.541 9.661 1.00 98.75 93 VAL A N 1
ATOM 713 C CA . VAL A 1 93 ? -7.846 0.798 11.018 1.00 98.75 93 VAL A CA 1
ATOM 714 C C . VAL A 1 93 ? -6.688 1.255 11.896 1.00 98.75 93 VAL A C 1
ATOM 716 O O . VAL A 1 93 ? -5.758 0.486 12.134 1.00 98.75 93 VAL A O 1
ATOM 719 N N . ASP A 1 94 ? -6.730 2.514 12.332 1.00 98.19 94 ASP A N 1
ATOM 720 C CA . ASP A 1 94 ? -5.726 3.130 13.204 1.00 98.19 94 ASP A CA 1
ATOM 721 C C . ASP A 1 94 ? -6.178 3.103 14.677 1.00 98.19 94 ASP A C 1
ATOM 723 O O . ASP A 1 94 ? -7.354 3.290 14.990 1.00 98.19 94 ASP A O 1
ATOM 727 N N . PHE A 1 95 ? -5.209 2.934 15.574 1.00 97.81 95 PHE A N 1
ATOM 728 C CA . PHE A 1 95 ? -5.346 2.860 17.026 1.00 97.81 95 PHE A CA 1
ATOM 729 C C . PHE A 1 95 ? -4.352 3.835 17.670 1.00 97.81 95 PHE A C 1
ATOM 731 O O . PHE A 1 95 ? -3.138 3.721 17.459 1.00 97.81 95 PHE A O 1
ATOM 738 N N . GLY A 1 96 ? -4.831 4.802 18.456 1.00 95.62 96 GLY A N 1
ATOM 739 C CA . GLY A 1 96 ? -3.940 5.711 19.186 1.00 95.62 96 GLY A CA 1
ATOM 740 C C . GLY A 1 96 ? -4.573 7.033 19.598 1.00 95.62 96 GLY A C 1
ATOM 741 O O . GLY A 1 96 ? -5.644 7.035 20.190 1.00 95.62 96 GLY A O 1
ATOM 742 N N . TRP A 1 97 ? -3.883 8.151 19.327 1.00 92.56 97 TRP A N 1
ATOM 743 C CA . TRP A 1 97 ? -4.247 9.523 19.749 1.00 92.56 97 TRP A CA 1
ATOM 744 C C . TRP A 1 97 ? -4.360 9.747 21.263 1.00 92.56 97 TRP A C 1
ATOM 746 O O . TRP A 1 97 ? -4.914 10.760 21.691 1.00 92.56 97 TRP A O 1
ATOM 756 N N . ASN A 1 98 ? -3.801 8.846 22.075 1.00 85.25 98 ASN A N 1
ATOM 757 C CA . ASN A 1 98 ? -3.739 9.047 23.518 1.00 85.25 98 ASN A CA 1
ATOM 758 C C . ASN A 1 98 ? -3.053 10.384 23.858 1.00 85.25 98 ASN A C 1
ATOM 760 O O . ASN A 1 98 ? -2.183 10.856 23.124 1.00 85.25 98 ASN A O 1
ATOM 764 N N . ARG A 1 99 ? -3.433 10.983 24.986 1.00 85.12 99 ARG A N 1
ATOM 765 C CA . ARG A 1 99 ? -2.780 12.172 25.552 1.00 85.12 99 ARG A CA 1
ATOM 766 C C . ARG A 1 99 ? -1.849 11.846 26.708 1.00 85.12 99 ARG A C 1
ATOM 768 O O . ARG A 1 99 ? -0.920 12.610 26.964 1.00 85.12 99 ARG A O 1
ATOM 775 N N . GLU A 1 100 ? -2.093 10.724 27.373 1.00 83.44 100 GLU A N 1
ATOM 776 C CA . GLU A 1 100 ? -1.323 10.301 28.533 1.00 83.44 100 GLU A CA 1
ATOM 777 C C . GLU A 1 100 ? 0.047 9.740 28.129 1.00 83.44 100 GLU A C 1
ATOM 779 O O . GLU A 1 100 ? 0.233 9.211 27.031 1.00 83.44 100 GLU A O 1
ATOM 784 N N . GLU A 1 101 ? 1.012 9.826 29.047 1.00 79.56 101 GLU A N 1
ATOM 785 C CA . GLU A 1 101 ? 2.349 9.234 28.865 1.00 79.56 101 GLU A CA 1
ATOM 786 C C . GLU A 1 101 ? 2.300 7.703 28.822 1.00 79.56 101 GLU A C 1
ATOM 788 O O . GLU A 1 101 ? 3.133 7.047 28.197 1.00 79.56 101 GLU A O 1
ATOM 793 N N . ARG A 1 102 ? 1.312 7.114 29.503 1.00 86.00 102 ARG A N 1
ATOM 794 C CA . ARG A 1 102 ? 1.159 5.665 29.572 1.00 86.00 102 ARG A CA 1
ATOM 795 C C . ARG A 1 102 ? 0.734 5.112 28.213 1.00 86.00 102 ARG A C 1
ATOM 797 O O . ARG A 1 102 ? -0.164 5.643 27.562 1.00 86.00 102 ARG A O 1
ATOM 804 N N . TYR A 1 103 ? 1.329 3.987 27.827 1.00 89.56 103 TYR A N 1
ATOM 805 C CA . TYR A 1 103 ? 0.866 3.225 26.674 1.00 89.56 103 TYR A CA 1
ATOM 806 C C . TYR A 1 103 ? -0.589 2.797 26.843 1.00 89.56 103 TYR A C 1
ATOM 808 O O . TYR A 1 103 ? -0.988 2.286 27.893 1.00 89.56 103 TYR A O 1
ATOM 816 N N . VAL A 1 104 ? -1.345 2.931 25.761 1.00 93.88 104 VAL A N 1
ATOM 817 C CA . VAL A 1 104 ? -2.610 2.225 25.602 1.00 93.88 104 VAL A CA 1
ATOM 818 C C . VAL A 1 104 ? -2.291 0.856 25.040 1.00 93.88 104 VAL A C 1
ATOM 820 O O . VAL A 1 104 ? -1.662 0.742 23.985 1.00 93.88 104 VAL A O 1
ATOM 823 N N . HIS A 1 105 ? -2.718 -0.170 25.764 1.00 95.75 105 HIS A N 1
ATOM 824 C CA . HIS A 1 105 ? -2.700 -1.542 25.290 1.00 95.75 105 HIS A CA 1
ATOM 825 C C . HIS A 1 105 ? -4.030 -1.823 24.595 1.00 95.75 105 HIS A C 1
ATOM 827 O O . HIS A 1 105 ? -5.092 -1.656 25.193 1.00 95.75 105 HIS A O 1
ATOM 833 N N . TRP A 1 106 ? -3.965 -2.200 23.325 1.00 97.00 106 TRP A N 1
ATOM 834 C CA . TRP A 1 106 ? -5.108 -2.607 22.525 1.00 97.00 106 TRP A CA 1
ATOM 835 C C . TRP A 1 106 ? -5.039 -4.112 22.356 1.00 97.00 106 TRP A C 1
ATOM 837 O O . TRP A 1 106 ? -4.152 -4.620 21.668 1.00 97.00 106 TRP A O 1
ATOM 847 N N . GLN A 1 107 ? -5.980 -4.811 22.975 1.00 96.62 107 GLN A N 1
ATOM 848 C CA . GLN A 1 107 ? -6.121 -6.246 22.808 1.00 96.62 107 GLN A CA 1
ATOM 849 C C . GLN A 1 107 ? -7.541 -6.542 22.350 1.00 96.62 107 GLN A C 1
ATOM 851 O O . GLN A 1 107 ? -8.514 -6.121 22.983 1.00 96.62 107 GLN A O 1
ATOM 856 N N . GLY A 1 108 ? -7.654 -7.227 21.219 1.00 98.19 108 GLY A N 1
ATOM 857 C CA . GLY A 1 108 ? -8.945 -7.437 20.592 1.00 98.19 108 GLY A CA 1
ATOM 858 C C . GLY A 1 108 ? -8.830 -7.929 19.164 1.00 98.19 108 GLY A C 1
ATOM 859 O O . GLY A 1 108 ? -7.794 -8.458 18.752 1.00 98.19 108 GLY A O 1
ATOM 860 N N . LYS A 1 109 ? -9.907 -7.756 18.403 1.00 98.62 109 LYS A N 1
ATOM 861 C CA . LYS A 1 109 ? -9.985 -8.244 17.029 1.00 98.62 109 LYS A CA 1
ATOM 862 C C . LYS A 1 109 ? -10.771 -7.334 16.105 1.00 98.62 109 LYS A C 1
ATOM 864 O O . LYS A 1 109 ? -11.707 -6.640 16.507 1.00 98.62 109 LYS A O 1
ATOM 869 N N . LEU A 1 110 ? -10.398 -7.397 14.834 1.00 98.88 110 LEU A N 1
ATOM 870 C CA . LEU A 1 110 ? -11.200 -6.898 13.725 1.00 98.88 110 LEU A CA 1
ATOM 871 C C . LEU A 1 110 ? -11.905 -8.086 13.074 1.00 98.88 110 LEU A C 1
ATOM 873 O O . LEU A 1 110 ? -11.278 -9.124 12.875 1.00 98.88 110 LEU A O 1
ATOM 877 N N . SER A 1 111 ? -13.190 -7.956 12.747 1.00 98.88 111 SER A N 1
ATOM 878 C CA . SER A 1 111 ? -13.968 -9.042 12.135 1.00 98.88 111 SER A CA 1
ATOM 879 C C . SER A 1 111 ? -14.952 -8.547 11.082 1.00 98.88 111 SER A C 1
ATOM 881 O O . SER A 1 111 ? -15.387 -7.398 11.128 1.00 98.88 111 SER A O 1
ATOM 883 N N . VAL A 1 112 ? -15.298 -9.418 10.133 1.00 98.81 112 VAL A N 1
ATOM 884 C CA . VAL A 1 112 ? -16.301 -9.161 9.094 1.00 98.81 112 VAL A CA 1
ATOM 885 C C . VAL A 1 112 ? -17.439 -10.175 9.171 1.00 98.81 112 VAL A C 1
ATOM 887 O O . VAL A 1 112 ? -17.209 -11.380 9.281 1.00 98.81 112 VAL A O 1
ATOM 890 N N . ASN A 1 113 ? -18.689 -9.710 9.085 1.00 98.69 113 ASN A N 1
ATOM 891 C CA . ASN A 1 113 ? -19.857 -10.605 9.131 1.00 98.69 113 ASN A CA 1
ATOM 892 C C . ASN A 1 113 ? -20.193 -11.246 7.765 1.00 98.69 113 ASN A C 1
ATOM 894 O O . ASN A 1 113 ? -20.769 -12.333 7.707 1.00 98.69 113 ASN A O 1
ATOM 898 N N . LYS A 1 114 ? -19.815 -10.593 6.662 1.00 98.31 114 LYS A N 1
ATOM 899 C CA . LYS A 1 114 ? -20.034 -11.007 5.269 1.00 98.31 114 LYS A CA 1
ATOM 900 C C . LYS A 1 114 ? -18.745 -10.831 4.473 1.00 98.31 114 LYS A C 1
ATOM 902 O O . LYS A 1 114 ? -17.904 -10.016 4.834 1.00 98.31 114 LYS A O 1
ATOM 907 N N . GLY A 1 115 ? -18.610 -11.580 3.379 1.00 97.62 115 GLY A N 1
ATOM 908 C CA . GLY A 1 115 ? -17.387 -11.566 2.575 1.00 97.62 115 GLY A CA 1
ATOM 909 C C . GLY A 1 115 ? -16.194 -12.151 3.327 1.00 97.62 115 GLY A C 1
ATOM 910 O O . GLY A 1 115 ? -16.381 -13.062 4.136 1.00 97.62 115 GLY A O 1
ATOM 911 N N . ARG A 1 116 ? -14.986 -11.657 3.063 1.00 98.56 116 ARG A N 1
ATOM 912 C CA . ARG A 1 116 ? -13.754 -12.163 3.675 1.00 98.56 116 ARG A CA 1
ATOM 913 C C . ARG A 1 116 ? -12.649 -11.115 3.790 1.00 98.56 116 ARG A C 1
ATOM 915 O O . ARG A 1 116 ? -12.580 -10.177 2.998 1.00 98.56 116 ARG A O 1
ATOM 922 N N . ILE A 1 117 ? -11.751 -11.344 4.741 1.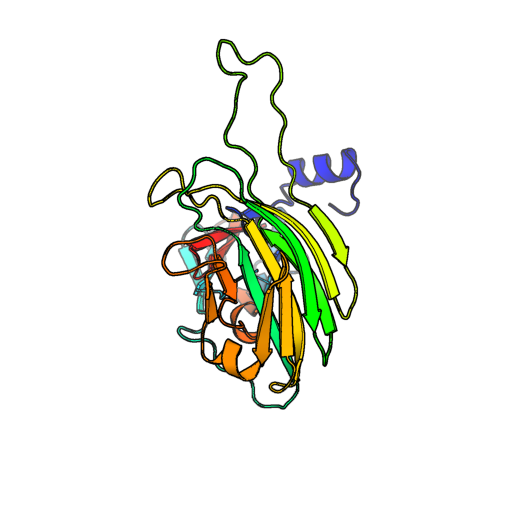00 98.81 117 ILE A N 1
ATOM 923 C CA . ILE A 1 117 ? -10.431 -10.724 4.836 1.00 98.81 117 ILE A CA 1
ATOM 924 C C . ILE A 1 117 ? -9.489 -11.507 3.918 1.00 98.81 117 ILE A C 1
ATOM 926 O O . ILE A 1 117 ? -9.249 -12.695 4.125 1.00 98.81 117 ILE A O 1
ATOM 930 N N . VAL A 1 118 ? -8.973 -10.842 2.889 1.00 98.44 118 VAL A N 1
ATOM 931 C CA . VAL A 1 118 ? -8.011 -11.397 1.928 1.00 98.44 118 VAL A CA 1
ATOM 932 C C . VAL A 1 118 ? -6.600 -11.369 2.511 1.00 98.44 118 VAL A C 1
ATOM 934 O O . VAL A 1 118 ? -5.853 -12.336 2.384 1.00 98.44 118 VAL A O 1
ATOM 937 N N . SER A 1 119 ? -6.218 -10.260 3.149 1.00 98.31 119 SER A N 1
ATOM 938 C CA . SER A 1 119 ? -4.928 -10.125 3.829 1.00 98.31 119 SER A CA 1
ATOM 939 C C . SER A 1 119 ? -4.937 -8.995 4.859 1.00 98.31 119 SER A C 1
ATOM 941 O O . SER A 1 119 ? -5.828 -8.142 4.857 1.00 98.31 119 SER A O 1
ATOM 943 N N . VAL A 1 120 ? -3.933 -9.000 5.740 1.00 98.62 120 VAL A N 1
ATOM 944 C CA . VAL A 1 120 ? -3.727 -7.980 6.774 1.00 98.62 120 VAL A CA 1
ATOM 945 C C . VAL A 1 120 ? -2.292 -7.468 6.678 1.00 98.62 120 VAL A C 1
ATOM 947 O O . VAL A 1 120 ? -1.347 -8.220 6.926 1.00 98.62 120 VAL A O 1
ATOM 950 N N . THR A 1 121 ? -2.120 -6.194 6.329 1.00 98.06 121 THR A N 1
ATOM 951 C CA . THR A 1 121 ? -0.807 -5.534 6.281 1.00 98.06 121 THR A CA 1
ATOM 952 C C . THR A 1 121 ? -0.594 -4.722 7.566 1.00 98.06 121 THR A C 1
ATOM 954 O O . THR A 1 121 ? -1.399 -3.835 7.857 1.00 98.06 121 THR A O 1
ATOM 957 N N . PRO A 1 122 ? 0.463 -4.983 8.360 1.00 97.00 122 PRO A N 1
ATOM 958 C CA . PRO A 1 122 ? 0.751 -4.193 9.553 1.00 97.00 122 PRO A CA 1
ATOM 959 C C . PRO A 1 122 ? 1.331 -2.819 9.193 1.00 97.00 122 PRO A C 1
ATOM 961 O O . PRO A 1 122 ? 2.249 -2.715 8.384 1.00 97.00 122 PRO A O 1
ATOM 964 N N . CYS A 1 123 ? 0.868 -1.774 9.875 1.00 95.06 123 CYS A N 1
ATOM 965 C CA . CYS A 1 123 ? 1.453 -0.429 9.862 1.00 95.06 123 CYS A CA 1
ATOM 966 C C . CYS A 1 123 ? 2.002 -0.099 11.255 1.00 95.06 123 CYS A C 1
ATOM 968 O O . CYS A 1 123 ? 1.622 0.898 11.881 1.00 95.06 123 CYS A O 1
ATOM 970 N N . PHE A 1 124 ? 2.833 -0.999 11.780 1.00 93.56 124 PHE A N 1
ATOM 971 C CA . PHE A 1 124 ? 3.332 -0.911 13.145 1.00 93.56 124 PHE A CA 1
ATOM 972 C C . PHE A 1 124 ? 4.552 -0.004 13.245 1.00 93.56 124 PHE A C 1
ATOM 974 O O . PHE A 1 124 ? 5.450 -0.033 12.407 1.00 93.56 124 PHE A O 1
ATOM 981 N N . ARG A 1 125 ? 4.599 0.776 14.319 1.00 88.56 125 ARG A N 1
ATOM 982 C CA . ARG A 1 125 ? 5.714 1.646 14.680 1.00 88.56 125 ARG A CA 1
ATOM 983 C C . ARG A 1 125 ? 6.396 1.093 15.920 1.00 88.56 125 ARG A C 1
ATOM 985 O O . ARG A 1 125 ? 5.727 0.731 16.888 1.00 88.56 125 ARG A O 1
ATOM 992 N N . GLY A 1 126 ? 7.722 1.015 15.860 1.00 78.94 126 GLY A N 1
ATOM 993 C CA . GLY A 1 126 ? 8.568 0.659 16.995 1.00 78.94 126 GLY A CA 1
ATOM 994 C C . GLY A 1 126 ? 8.856 1.860 17.893 1.00 78.94 126 GLY A C 1
ATOM 995 O O . GLY A 1 126 ? 8.561 3.004 17.546 1.00 78.94 126 GLY A O 1
ATOM 996 N N . ALA A 1 127 ? 9.457 1.596 19.049 1.00 69.69 127 ALA A N 1
ATOM 997 C CA . ALA A 1 127 ? 9.919 2.651 19.937 1.00 69.69 127 ALA A CA 1
ATOM 998 C C . ALA A 1 127 ? 11.123 3.392 19.321 1.00 69.69 127 ALA A C 1
ATOM 1000 O O . ALA A 1 127 ? 12.020 2.768 18.756 1.00 69.69 127 ALA A O 1
ATOM 1001 N N . ALA A 1 128 ? 11.153 4.721 19.437 1.00 61.28 128 ALA A N 1
ATOM 1002 C CA . ALA A 1 128 ? 12.181 5.584 18.847 1.00 61.28 128 ALA A CA 1
ATOM 1003 C C . ALA A 1 128 ? 13.472 5.661 19.692 1.00 61.28 128 ALA A C 1
ATOM 1005 O O . ALA A 1 128 ? 14.047 6.735 19.850 1.00 61.28 128 ALA A O 1
ATOM 1006 N N . PHE A 1 129 ? 13.921 4.542 20.266 1.00 63.38 129 PHE A N 1
ATOM 1007 C CA . PHE A 1 129 ? 15.143 4.498 21.070 1.00 63.38 129 PHE A CA 1
ATOM 1008 C C . PHE A 1 129 ? 16.267 3.853 20.265 1.00 63.38 129 PHE A C 1
ATOM 1010 O O . PHE A 1 129 ? 16.199 2.680 19.909 1.00 63.38 129 PHE A O 1
ATOM 1017 N N . THR A 1 130 ? 17.301 4.635 19.963 1.00 59.00 130 THR A N 1
ATOM 1018 C CA . THR A 1 130 ? 18.483 4.174 19.221 1.00 59.00 130 THR A CA 1
ATOM 1019 C C . THR A 1 130 ? 19.645 3.771 20.135 1.00 59.00 130 THR A C 1
ATOM 1021 O O . THR A 1 130 ? 20.580 3.141 19.653 1.00 59.00 130 THR A O 1
ATOM 1024 N N . SER A 1 131 ? 19.567 4.093 21.436 1.00 56.81 131 SER A N 1
ATOM 1025 C CA . SER A 1 131 ? 20.528 3.724 22.489 1.00 56.81 131 SER A CA 1
ATOM 1026 C C . SER A 1 131 ? 19.829 3.683 23.862 1.00 56.81 131 SER A C 1
ATOM 1028 O O . SER A 1 131 ? 18.864 4.431 24.045 1.00 56.81 131 SER A O 1
ATOM 1030 N N . PRO A 1 132 ? 20.298 2.875 24.836 1.00 57.84 132 PRO A N 1
ATOM 1031 C CA . PRO A 1 132 ? 19.847 2.960 26.228 1.00 57.84 132 PRO A CA 1
ATOM 1032 C C . PRO A 1 132 ? 20.046 4.379 26.774 1.00 57.84 132 PRO A C 1
ATOM 1034 O O . PRO A 1 132 ? 21.093 4.984 26.530 1.00 57.84 132 PRO A O 1
ATOM 1037 N N . GLN A 1 133 ? 19.056 4.920 27.487 1.00 61.00 133 GLN A N 1
ATOM 1038 C CA . GLN A 1 133 ? 19.214 6.199 28.181 1.00 61.00 133 GLN A CA 1
ATOM 1039 C C . GLN A 1 133 ? 20.046 6.010 29.455 1.00 61.00 133 GLN A C 1
ATOM 1041 O O . GLN A 1 133 ? 20.032 4.943 30.072 1.00 61.00 133 GLN A O 1
ATOM 1046 N N . GLU A 1 134 ? 20.796 7.039 29.848 1.00 60.06 134 GLU A N 1
ATOM 1047 C CA . GLU A 1 134 ? 21.622 7.008 31.055 1.00 60.06 134 GLU A CA 1
ATOM 1048 C C . GLU A 1 134 ? 20.737 6.750 32.290 1.00 60.06 134 GLU A C 1
ATOM 1050 O O . GLU A 1 134 ? 19.841 7.532 32.597 1.00 60.06 134 GLU A O 1
ATOM 1055 N N . GLY A 1 135 ? 20.956 5.619 32.971 1.00 67.44 135 GLY A N 1
ATOM 1056 C CA . GLY A 1 135 ? 20.163 5.192 34.133 1.00 67.44 135 GLY A CA 1
ATOM 1057 C C . GLY A 1 135 ? 19.064 4.158 33.852 1.00 67.44 135 GLY A C 1
ATOM 1058 O O . GLY A 1 135 ? 18.529 3.599 34.808 1.00 67.44 135 GLY A O 1
ATOM 1059 N N . GLU A 1 136 ? 18.763 3.828 32.590 1.00 60.53 136 GLU A N 1
ATOM 1060 C CA . GLU A 1 136 ? 17.846 2.731 32.245 1.00 60.53 136 GLU A CA 1
ATOM 1061 C C . GLU A 1 136 ? 18.623 1.448 31.907 1.00 60.53 136 GLU A C 1
ATOM 1063 O O . GLU A 1 136 ? 19.204 1.308 30.830 1.00 60.53 136 GLU A O 1
ATOM 1068 N N . THR A 1 137 ? 18.644 0.490 32.840 1.00 58.09 137 THR A N 1
ATOM 1069 C CA . THR A 1 137 ? 19.356 -0.794 32.680 1.00 58.09 137 THR A CA 1
ATOM 1070 C C . THR A 1 137 ? 18.516 -1.888 32.019 1.00 58.09 137 THR A C 1
ATOM 1072 O O . THR A 1 137 ? 19.074 -2.856 31.510 1.00 58.09 137 THR A O 1
ATOM 1075 N N . GLU A 1 138 ? 17.189 -1.740 32.001 1.00 56.44 138 GLU A N 1
ATOM 1076 C CA . GLU A 1 138 ? 16.255 -2.644 31.326 1.00 56.44 138 GLU A CA 1
ATOM 1077 C C . GLU A 1 138 ? 15.105 -1.841 30.711 1.00 56.44 138 GLU A C 1
ATOM 1079 O O . GLU A 1 138 ? 14.373 -1.151 31.418 1.00 56.44 138 GLU A O 1
ATOM 1084 N N . PHE A 1 139 ? 14.912 -1.962 29.395 1.00 61.00 139 PHE A N 1
ATOM 1085 C CA . PHE A 1 139 ? 13.778 -1.353 28.706 1.00 61.00 139 PHE A CA 1
ATOM 1086 C C . PHE A 1 139 ? 12.836 -2.435 28.179 1.00 61.00 139 PHE A C 1
ATOM 1088 O O . PHE A 1 139 ? 13.188 -3.232 27.301 1.00 61.00 139 PHE A O 1
ATOM 1095 N N . LYS A 1 140 ? 11.602 -2.459 28.693 1.00 70.94 140 LYS A N 1
ATOM 1096 C CA . LYS A 1 140 ? 10.571 -3.371 28.195 1.00 70.94 140 LYS A CA 1
ATOM 1097 C C . LYS A 1 140 ? 10.021 -2.834 26.876 1.00 70.94 140 LYS A C 1
ATOM 1099 O O . LYS A 1 140 ? 9.123 -1.998 26.851 1.00 70.94 140 LYS A O 1
ATOM 1104 N N . THR A 1 141 ? 10.549 -3.347 25.768 1.00 76.62 141 THR A N 1
ATOM 1105 C CA . THR A 1 141 ? 10.029 -3.012 24.438 1.00 76.62 141 THR A CA 1
ATOM 1106 C C . THR A 1 141 ? 8.626 -3.589 24.271 1.00 76.62 141 THR A C 1
ATOM 1108 O O . THR A 1 141 ? 8.427 -4.804 24.301 1.00 76.62 141 THR A O 1
ATOM 1111 N N . HIS A 1 142 ? 7.648 -2.709 24.075 1.00 87.00 142 HIS A N 1
ATOM 1112 C CA . HIS A 1 142 ? 6.306 -3.091 23.663 1.00 87.00 142 HIS A CA 1
ATOM 1113 C C . HIS A 1 142 ? 6.318 -3.486 22.184 1.00 87.00 142 HIS A C 1
ATOM 1115 O O . HIS A 1 142 ? 6.695 -2.694 21.322 1.00 87.00 142 HIS A O 1
ATOM 1121 N N . VAL A 1 143 ? 5.936 -4.729 21.893 1.00 90.50 143 VAL A N 1
ATOM 1122 C CA . VAL A 1 143 ? 5.973 -5.292 20.539 1.00 90.50 143 VAL A CA 1
ATOM 1123 C C . VAL A 1 143 ? 4.547 -5.464 20.039 1.00 90.50 143 VAL A C 1
ATOM 1125 O O . VAL A 1 143 ? 3.785 -6.232 20.619 1.00 90.50 143 VAL A O 1
ATOM 1128 N N . ASN A 1 144 ? 4.221 -4.770 18.952 1.00 95.38 144 ASN A N 1
ATOM 1129 C CA . ASN A 1 144 ? 2.949 -4.902 18.247 1.00 95.38 144 ASN A CA 1
ATOM 1130 C C . ASN A 1 144 ? 2.905 -6.213 17.458 1.00 95.38 144 ASN A C 1
ATOM 1132 O O . ASN A 1 144 ? 3.885 -6.566 16.796 1.00 95.38 144 ASN A O 1
ATOM 1136 N N . ARG A 1 145 ? 1.778 -6.927 17.504 1.00 96.88 145 ARG A N 1
ATOM 1137 C CA . ARG A 1 145 ? 1.611 -8.222 16.839 1.00 96.88 145 ARG A CA 1
ATOM 1138 C C . ARG A 1 145 ? 0.244 -8.353 16.186 1.00 96.88 145 ARG A C 1
ATOM 1140 O O . ARG A 1 145 ? -0.774 -7.947 16.738 1.00 96.88 145 ARG A O 1
ATOM 1147 N N . ILE A 1 146 ? 0.253 -9.011 15.032 1.00 98.31 146 ILE A N 1
ATOM 1148 C CA . ILE A 1 146 ? -0.914 -9.717 14.512 1.00 98.31 146 ILE A CA 1
ATOM 1149 C C . ILE A 1 146 ? -0.829 -11.124 15.106 1.00 98.31 146 ILE A C 1
ATOM 1151 O O . ILE A 1 146 ? 0.131 -11.844 14.827 1.00 98.31 146 ILE A O 1
ATOM 1155 N N . LEU A 1 147 ? -1.767 -11.478 15.981 1.00 98.31 147 LEU A N 1
ATOM 1156 C CA . LEU A 1 147 ? -1.782 -12.769 16.674 1.00 98.31 147 LEU A CA 1
ATOM 1157 C C . LEU A 1 147 ? -2.325 -13.878 15.771 1.00 98.31 147 LEU A C 1
ATOM 1159 O O . LEU A 1 147 ? -1.820 -14.999 15.792 1.00 98.31 147 LEU A O 1
ATOM 1163 N N . SER A 1 148 ? -3.327 -13.555 14.954 1.00 98.38 148 SER A N 1
ATOM 1164 C CA . SER A 1 148 ? -3.937 -14.481 14.004 1.00 98.38 148 SER A CA 1
ATOM 1165 C C . SER A 1 148 ? -4.524 -13.738 12.803 1.00 98.38 148 SER A C 1
ATOM 1167 O O . SER A 1 148 ? -4.913 -12.570 12.890 1.00 98.38 148 SER A O 1
ATOM 1169 N N . VAL A 1 149 ? -4.574 -14.423 11.659 1.00 98.44 149 VAL A N 1
ATOM 1170 C CA . VAL A 1 149 ? -5.242 -13.955 10.440 1.00 98.44 149 VAL A CA 1
ATOM 1171 C C . VAL A 1 149 ? -6.112 -15.089 9.923 1.00 98.44 149 VAL A C 1
ATOM 1173 O O . VAL A 1 149 ? -5.603 -16.161 9.598 1.00 98.44 149 VAL A O 1
ATOM 1176 N N . GLY A 1 150 ? -7.415 -14.846 9.842 1.00 98.38 150 GLY A N 1
ATOM 1177 C CA . GLY A 1 150 ? -8.378 -15.720 9.190 1.00 98.38 150 GLY A CA 1
ATOM 1178 C C . GLY A 1 150 ? -9.260 -14.936 8.224 1.00 98.38 150 GLY A C 1
ATOM 1179 O O . GLY A 1 150 ? -9.242 -13.709 8.187 1.00 98.38 150 GLY A O 1
ATOM 1180 N N . GLU A 1 151 ? -10.085 -15.647 7.458 1.00 98.44 151 GLU A N 1
ATOM 1181 C CA . GLU A 1 151 ? -10.968 -15.015 6.469 1.00 98.44 151 GLU A CA 1
ATOM 1182 C C . GLU A 1 151 ? -12.086 -14.170 7.095 1.00 98.44 151 GLU A C 1
ATOM 1184 O O . GLU A 1 151 ? -12.703 -13.364 6.408 1.00 98.44 151 GLU A O 1
ATOM 1189 N N . LYS A 1 152 ? -12.388 -14.352 8.384 1.00 98.62 152 LYS A N 1
ATOM 1190 C CA . LYS A 1 152 ? -13.476 -13.638 9.073 1.00 98.62 152 LYS A CA 1
ATOM 1191 C C . LYS A 1 152 ? -12.999 -12.688 10.150 1.00 98.62 152 LYS A C 1
ATOM 1193 O O . LYS A 1 152 ? -13.729 -11.764 10.491 1.00 98.62 152 LYS A O 1
ATOM 1198 N N . GLU A 1 153 ? -11.805 -12.900 10.681 1.00 98.56 153 GLU A N 1
ATOM 1199 C CA . GLU A 1 153 ? -11.275 -12.090 11.763 1.00 98.56 153 GLU A CA 1
ATOM 1200 C C . GLU A 1 153 ? -9.749 -12.099 11.801 1.00 98.56 153 GLU A C 1
ATOM 1202 O O . GLU A 1 153 ? -9.093 -13.002 11.281 1.00 98.56 153 GLU A O 1
ATOM 1207 N N . THR A 1 154 ? -9.194 -11.071 12.432 1.00 98.81 154 THR A N 1
ATOM 1208 C CA . THR A 1 154 ? -7.780 -10.975 12.782 1.00 98.81 154 THR A CA 1
ATOM 1209 C C . THR A 1 154 ? -7.652 -10.445 14.203 1.00 98.81 154 THR A C 1
ATOM 1211 O O . THR A 1 154 ? -8.267 -9.435 14.558 1.00 98.81 154 THR A O 1
ATOM 1214 N N . GLU A 1 155 ? -6.881 -11.147 15.027 1.00 98.69 155 GLU A N 1
ATOM 1215 C CA . GLU A 1 155 ? -6.609 -10.756 16.410 1.00 98.69 155 GLU A CA 1
ATOM 1216 C C . GLU A 1 155 ? -5.321 -9.941 16.489 1.00 98.69 155 GLU A C 1
ATOM 1218 O O . GLU A 1 155 ? -4.307 -10.288 15.874 1.00 98.69 155 GLU A O 1
ATOM 1223 N N . LEU A 1 156 ? -5.355 -8.862 17.267 1.00 98.69 156 LEU A N 1
ATOM 1224 C CA . LEU A 1 156 ? -4.277 -7.888 17.373 1.00 98.69 156 LEU A CA 1
ATOM 1225 C C . LEU A 1 156 ? -3.892 -7.661 18.840 1.00 98.69 156 LEU A C 1
ATOM 1227 O O . LEU A 1 156 ? -4.744 -7.612 19.729 1.00 98.69 156 LEU A O 1
ATOM 1231 N N . ASP A 1 157 ? -2.594 -7.474 19.057 1.00 97.56 157 ASP A N 1
ATOM 1232 C CA . ASP A 1 157 ? -1.990 -7.076 20.329 1.00 97.56 157 ASP A CA 1
ATOM 1233 C C . ASP A 1 157 ? -1.075 -5.877 20.069 1.00 97.56 157 ASP A C 1
ATOM 1235 O O . ASP A 1 157 ? 0.017 -6.028 19.513 1.00 97.56 15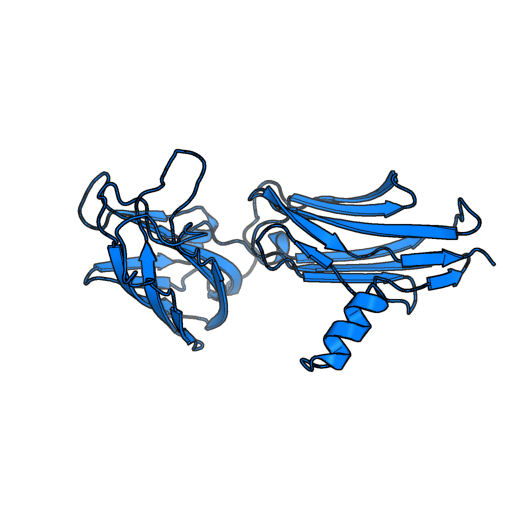7 ASP A O 1
ATOM 1239 N N . LEU A 1 158 ? -1.559 -4.670 20.372 1.00 96.62 158 LEU A N 1
ATOM 1240 C CA . LEU A 1 158 ? -0.922 -3.414 19.973 1.00 96.62 158 LEU A CA 1
ATOM 1241 C C . LEU A 1 158 ? -0.686 -2.485 21.162 1.00 96.62 158 LEU A C 1
ATOM 1243 O O . LEU A 1 158 ? -1.445 -2.449 22.126 1.00 96.62 158 LEU A O 1
ATOM 1247 N N . TYR A 1 159 ? 0.325 -1.638 21.032 1.00 94.50 159 TYR A N 1
ATOM 1248 C CA . TYR A 1 159 ? 0.682 -0.604 21.984 1.00 94.50 159 TYR A CA 1
ATOM 1249 C C . TYR A 1 159 ? 0.858 0.723 21.251 1.00 94.50 159 TYR A C 1
ATOM 1251 O O . TYR A 1 159 ? 1.729 0.874 20.391 1.00 94.50 159 TYR A O 1
ATOM 1259 N N . SER A 1 160 ? 0.043 1.710 21.611 1.00 93.44 160 SER A N 1
ATOM 1260 C CA . SER A 1 160 ? 0.187 3.083 21.117 1.00 93.44 160 SER A CA 1
ATOM 1261 C C . SER A 1 160 ? 0.502 4.030 22.264 1.00 93.44 160 SER A C 1
ATOM 1263 O O . SER A 1 160 ? -0.008 3.853 23.372 1.00 93.44 160 SER A O 1
ATOM 1265 N N . SER A 1 161 ? 1.256 5.081 21.981 1.00 89.38 161 SER A N 1
ATOM 1266 C CA . SER A 1 161 ? 1.481 6.199 22.898 1.00 89.38 161 SER A CA 1
ATOM 1267 C C . SER A 1 161 ? 0.940 7.497 22.297 1.00 89.38 161 SER A C 1
ATOM 1269 O O . SER A 1 161 ? 0.414 7.516 21.178 1.00 89.38 161 SER A O 1
ATOM 1271 N N . LYS A 1 162 ? 1.037 8.596 23.051 1.00 89.38 162 LYS A N 1
ATOM 1272 C CA . LYS A 1 162 ? 0.780 9.924 22.497 1.00 89.38 162 LYS A CA 1
ATOM 1273 C C . LYS A 1 162 ? 1.769 10.242 21.379 1.00 89.38 162 LYS A C 1
ATOM 1275 O O . LYS A 1 162 ? 2.931 9.836 21.424 1.00 89.38 162 LYS A O 1
ATOM 1280 N N . ASN A 1 163 ? 1.330 11.028 20.403 1.00 89.12 163 ASN A N 1
ATOM 1281 C CA . ASN A 1 163 ? 2.255 11.567 19.413 1.00 89.12 163 ASN A CA 1
ATOM 1282 C C . ASN A 1 163 ? 3.283 12.473 20.123 1.00 89.12 163 ASN A C 1
ATOM 1284 O O . ASN A 1 163 ? 2.868 13.383 20.846 1.00 89.12 163 ASN A O 1
ATOM 1288 N N . PRO A 1 164 ? 4.601 12.282 19.914 1.00 85.12 164 PRO A N 1
ATOM 1289 C CA . PRO A 1 164 ? 5.623 13.136 20.525 1.00 85.12 164 PRO A CA 1
ATOM 1290 C C . PRO A 1 164 ? 5.511 14.606 20.106 1.00 85.12 164 PRO A C 1
ATOM 1292 O O . PRO A 1 164 ? 5.908 15.507 20.837 1.00 85.12 164 PRO A O 1
ATOM 1295 N N . ASN A 1 165 ? 4.995 14.846 18.902 1.00 87.06 165 ASN A N 1
ATOM 1296 C CA . ASN A 1 165 ? 4.768 16.162 18.319 1.00 87.06 165 ASN A CA 1
ATOM 1297 C C . ASN A 1 165 ? 3.674 16.057 17.237 1.00 87.06 165 ASN A C 1
ATOM 1299 O O . ASN A 1 165 ? 3.111 14.989 17.002 1.00 87.06 165 ASN A O 1
ATOM 1303 N N . THR A 1 166 ? 3.366 17.158 16.555 1.00 85.19 166 THR A N 1
ATOM 1304 C CA . THR A 1 166 ? 2.286 17.217 15.555 1.00 85.19 166 THR A CA 1
ATOM 1305 C C . THR A 1 166 ? 2.586 16.494 14.238 1.00 85.19 166 THR A C 1
ATOM 1307 O O . THR A 1 166 ? 1.670 16.311 13.441 1.00 85.19 166 THR A O 1
ATOM 1310 N N . THR A 1 167 ? 3.830 16.074 13.990 1.00 85.12 167 THR A N 1
ATOM 1311 C CA . THR A 1 167 ? 4.266 15.467 12.719 1.00 85.12 167 THR A CA 1
ATOM 1312 C C . THR A 1 167 ? 4.752 14.023 12.861 1.00 85.12 167 THR A C 1
ATOM 1314 O O . THR A 1 167 ? 4.863 13.311 11.867 1.00 85.12 167 THR A O 1
ATOM 1317 N N . THR A 1 168 ? 5.011 13.556 14.084 1.00 86.50 168 THR A N 1
ATOM 1318 C CA . THR A 1 168 ? 5.451 12.189 14.386 1.00 86.50 168 THR A CA 1
ATOM 1319 C C . THR A 1 168 ? 4.276 11.368 14.903 1.00 86.50 168 THR A C 1
ATOM 1321 O O . THR A 1 168 ? 3.869 11.493 16.058 1.00 86.50 168 THR A O 1
ATOM 1324 N N . ALA A 1 169 ? 3.726 10.513 14.042 1.00 88.25 169 ALA A N 1
ATOM 1325 C CA . ALA A 1 169 ? 2.659 9.595 14.423 1.00 88.25 169 ALA A CA 1
ATOM 1326 C C . ALA A 1 169 ? 3.188 8.487 15.353 1.00 88.25 169 ALA A C 1
ATOM 1328 O O . ALA A 1 169 ? 4.170 7.826 15.025 1.00 88.25 169 ALA A O 1
ATOM 1329 N N . ALA A 1 170 ? 2.495 8.249 16.468 1.00 89.94 170 ALA A N 1
ATOM 1330 C CA . ALA A 1 170 ? 2.730 7.138 17.401 1.00 89.94 170 ALA A CA 1
ATOM 1331 C C . ALA A 1 170 ? 1.555 6.139 17.451 1.00 89.94 170 ALA A C 1
ATOM 1333 O O . ALA A 1 170 ? 1.485 5.265 18.317 1.00 89.94 170 ALA A O 1
ATOM 1334 N N . MET A 1 171 ? 0.622 6.271 16.507 1.00 93.81 171 MET A N 1
ATOM 1335 C CA . MET A 1 171 ? -0.469 5.321 16.307 1.00 93.81 171 MET A CA 1
ATOM 1336 C C . MET A 1 171 ? 0.041 4.017 15.711 1.00 93.81 171 MET A C 1
ATOM 1338 O O . MET A 1 171 ? 1.041 3.989 14.985 1.00 93.81 171 MET A O 1
ATOM 1342 N N . GLN A 1 172 ? -0.714 2.959 15.968 1.00 96.19 172 GLN A N 1
ATOM 1343 C CA . GLN A 1 172 ? -0.565 1.668 15.313 1.00 96.19 172 GLN A CA 1
ATOM 1344 C C . GLN A 1 172 ? -1.717 1.477 14.342 1.00 96.19 172 GLN A C 1
ATOM 1346 O O . GLN A 1 172 ? -2.800 2.012 14.560 1.00 96.19 172 GLN A O 1
ATOM 1351 N N . ALA A 1 173 ? -1.504 0.720 13.274 1.00 97.38 173 ALA A N 1
ATOM 1352 C CA . ALA A 1 173 ? -2.592 0.403 12.365 1.00 97.38 173 ALA A CA 1
ATOM 1353 C C . ALA A 1 173 ? -2.404 -0.959 11.717 1.00 97.38 173 ALA A C 1
ATOM 1355 O O . ALA A 1 173 ? -1.294 -1.494 11.665 1.00 97.38 173 ALA A O 1
ATOM 1356 N N . VAL A 1 174 ? -3.494 -1.464 11.158 1.00 98.50 174 VAL A N 1
ATOM 1357 C CA . VAL A 1 174 ? -3.470 -2.514 10.143 1.00 98.50 174 VAL A CA 1
ATOM 1358 C C . VAL A 1 174 ? -4.298 -2.075 8.944 1.00 98.50 174 VAL A C 1
ATOM 1360 O O . VAL A 1 174 ? -5.245 -1.301 9.085 1.00 98.50 174 VAL A O 1
ATOM 1363 N N . ILE A 1 175 ? -3.946 -2.575 7.767 1.00 98.69 175 ILE A N 1
ATOM 1364 C CA . ILE A 1 175 ? -4.722 -2.421 6.539 1.00 98.69 175 ILE A CA 1
ATOM 1365 C C . ILE A 1 175 ? -5.319 -3.779 6.210 1.00 98.69 175 ILE A C 1
ATOM 1367 O O . ILE A 1 175 ? -4.590 -4.755 6.040 1.00 98.69 175 ILE A O 1
ATOM 1371 N N . LEU A 1 176 ? -6.644 -3.838 6.149 1.00 98.81 176 LEU A N 1
ATOM 1372 C CA . LEU A 1 176 ? -7.383 -5.021 5.738 1.00 98.81 176 LEU A CA 1
ATOM 1373 C C . LEU A 1 176 ? -7.652 -4.930 4.234 1.00 98.81 176 LEU A C 1
ATOM 1375 O O . LEU A 1 176 ? -8.314 -3.986 3.807 1.00 98.81 176 LEU A O 1
ATOM 1379 N N . ASP A 1 177 ? -7.172 -5.893 3.444 1.00 98.56 177 ASP A N 1
ATOM 1380 C CA . ASP A 1 177 ? -7.691 -6.142 2.090 1.00 98.56 177 ASP A CA 1
ATOM 1381 C C . ASP A 1 177 ? -8.954 -6.993 2.251 1.00 98.56 177 ASP A C 1
ATOM 1383 O O . ASP A 1 177 ? -8.895 -8.102 2.784 1.00 98.56 177 ASP A O 1
ATOM 1387 N N . LEU A 1 178 ? -10.100 -6.437 1.880 1.00 98.44 178 LEU A N 1
ATOM 1388 C CA . LEU A 1 178 ? -11.428 -6.994 2.101 1.00 98.44 178 LEU A CA 1
ATOM 1389 C C . LEU A 1 178 ? -12.111 -7.252 0.765 1.00 98.44 178 LEU A C 1
ATOM 1391 O O . LEU A 1 178 ? -12.023 -6.441 -0.152 1.00 98.44 178 LEU A O 1
ATOM 1395 N N . GLU A 1 179 ? -12.872 -8.336 0.700 1.00 98.00 179 GLU A N 1
ATOM 1396 C CA . GLU A 1 179 ? -13.796 -8.629 -0.392 1.00 98.00 179 GLU A CA 1
ATOM 1397 C C . GLU A 1 179 ? -15.158 -8.953 0.219 1.00 98.00 179 GLU A C 1
ATOM 1399 O O . GLU A 1 179 ? -15.350 -10.021 0.802 1.00 98.00 179 GLU A O 1
ATOM 1404 N N . MET A 1 180 ? -16.096 -8.007 0.169 1.00 97.69 180 MET A N 1
ATOM 1405 C CA . MET A 1 180 ? -17.376 -8.130 0.872 1.00 97.69 180 MET A CA 1
ATOM 1406 C C . MET A 1 180 ? -18.473 -7.273 0.231 1.00 97.69 180 MET A C 1
ATOM 1408 O O . MET A 1 180 ? -18.163 -6.310 -0.475 1.00 97.69 180 MET A O 1
ATOM 1412 N N . PRO A 1 181 ? -19.760 -7.600 0.448 1.00 97.56 181 PRO A N 1
ATOM 1413 C CA . PRO A 1 181 ? -20.850 -6.758 -0.020 1.00 97.56 181 PRO A CA 1
ATOM 1414 C C . PRO A 1 181 ? -20.889 -5.411 0.711 1.00 97.56 181 PRO A C 1
ATOM 1416 O O . PRO A 1 181 ? -20.444 -5.309 1.856 1.00 97.56 181 PRO A O 1
ATOM 1419 N N . LYS A 1 182 ? -21.466 -4.381 0.076 1.00 96.31 182 LYS A N 1
ATOM 1420 C CA . LYS A 1 182 ? -21.619 -3.029 0.661 1.00 96.31 182 LYS A CA 1
ATOM 1421 C C . LYS A 1 182 ? -22.357 -3.025 2.005 1.00 96.31 182 LYS A C 1
ATOM 1423 O O . LYS A 1 182 ? -22.079 -2.180 2.849 1.00 96.31 182 LYS A O 1
ATOM 1428 N N . ASP A 1 183 ? -23.267 -3.972 2.215 1.00 97.25 183 ASP A N 1
ATOM 1429 C CA . ASP A 1 183 ? -24.015 -4.141 3.466 1.00 97.25 183 ASP A CA 1
ATOM 1430 C C . ASP A 1 183 ? -23.313 -5.056 4.490 1.00 97.25 183 ASP A C 1
ATOM 1432 O O . ASP A 1 183 ? -23.829 -5.295 5.584 1.00 97.25 183 ASP A O 1
ATOM 1436 N N . GLY A 1 184 ? -22.141 -5.593 4.146 1.00 98.12 184 GLY A N 1
ATOM 1437 C CA . GLY A 1 184 ? -21.280 -6.285 5.087 1.00 98.12 184 GLY A CA 1
ATOM 1438 C C . GLY A 1 184 ? -20.709 -5.302 6.104 1.00 98.12 184 GLY A C 1
ATOM 1439 O O . GLY A 1 184 ? -20.444 -4.147 5.784 1.00 98.12 184 GLY A O 1
ATOM 1440 N N . VAL A 1 185 ? -20.486 -5.778 7.321 1.00 98.81 185 VAL A N 1
ATOM 1441 C CA . VAL A 1 185 ? -20.053 -4.989 8.474 1.00 98.81 185 VAL A CA 1
ATOM 1442 C C . VAL A 1 185 ? -18.630 -5.366 8.851 1.00 98.81 185 VAL A C 1
ATOM 1444 O O . VAL A 1 185 ? -18.338 -6.551 9.021 1.00 98.81 185 VAL A O 1
ATOM 1447 N N . LEU A 1 186 ? -17.780 -4.351 9.004 1.00 98.88 186 LEU A N 1
ATOM 1448 C CA . LEU A 1 186 ? -16.491 -4.430 9.674 1.00 98.88 186 LEU A CA 1
ATOM 1449 C C . LEU A 1 186 ? -16.668 -3.996 11.134 1.00 98.88 186 LEU A C 1
ATOM 1451 O O . LEU A 1 186 ? -17.143 -2.896 11.423 1.00 98.88 186 LEU A O 1
ATOM 1455 N N . THR A 1 187 ? -16.255 -4.866 12.044 1.00 98.94 187 THR A N 1
ATOM 1456 C CA . THR A 1 187 ? -16.375 -4.692 13.490 1.00 98.94 187 THR A CA 1
ATOM 1457 C C . THR A 1 187 ? -14.990 -4.587 14.115 1.00 98.94 187 THR A C 1
ATOM 1459 O O . THR A 1 187 ? -14.142 -5.441 13.860 1.00 98.94 187 THR A O 1
ATOM 1462 N N . ALA A 1 188 ? -14.784 -3.601 14.989 1.00 98.81 188 ALA A N 1
ATOM 1463 C CA . ALA A 1 188 ? -13.662 -3.566 15.924 1.00 98.81 188 ALA A CA 1
ATOM 1464 C C . ALA A 1 188 ? -14.161 -3.854 17.341 1.00 98.81 188 ALA A C 1
ATOM 1466 O O . ALA A 1 188 ? -15.016 -3.126 17.843 1.00 98.81 188 ALA A O 1
ATOM 1467 N N . ASP A 1 189 ? -13.625 -4.900 17.968 1.00 98.69 189 ASP A N 1
ATOM 1468 C CA . ASP A 1 189 ? -13.895 -5.283 19.356 1.00 98.69 189 ASP A CA 1
ATOM 1469 C C . ASP A 1 189 ? -12.588 -5.220 20.147 1.00 98.69 189 ASP A C 1
ATOM 1471 O O . ASP A 1 189 ? -11.717 -6.077 19.987 1.00 98.69 189 ASP A O 1
ATOM 1475 N N . PHE A 1 190 ? -12.418 -4.150 20.925 1.00 98.31 190 PHE A N 1
ATOM 1476 C CA . PHE A 1 190 ? -11.191 -3.849 21.659 1.00 98.31 190 PHE A CA 1
ATOM 1477 C C . PHE A 1 190 ? -11.518 -3.262 23.024 1.00 98.31 190 PHE A C 1
ATOM 1479 O O . PHE A 1 190 ? -12.353 -2.364 23.148 1.00 98.31 190 PHE A O 1
ATOM 1486 N N . ASN A 1 191 ? -10.811 -3.728 24.055 1.00 94.81 191 ASN A N 1
ATOM 1487 C CA . ASN A 1 191 ? -10.875 -3.177 25.412 1.00 94.81 191 ASN A CA 1
ATOM 1488 C C . ASN A 1 191 ? -12.317 -3.065 25.963 1.00 94.81 191 ASN A C 1
ATOM 1490 O O . ASN A 1 191 ? -12.666 -2.098 26.639 1.00 94.81 191 ASN A O 1
ATOM 1494 N N . GLY A 1 192 ? -13.171 -4.046 25.644 1.00 94.75 192 GLY A N 1
ATOM 1495 C CA . GLY A 1 192 ? -14.571 -4.091 26.079 1.00 94.75 192 GLY A CA 1
ATOM 1496 C C . GLY A 1 192 ? -15.515 -3.150 25.323 1.00 94.75 192 GLY A C 1
ATOM 1497 O O . GLY A 1 192 ? -16.655 -2.967 25.752 1.00 94.75 192 GLY A O 1
ATOM 1498 N N . LYS A 1 193 ? -15.069 -2.543 24.215 1.00 97.31 193 LYS A N 1
ATOM 1499 C CA . LYS A 1 193 ? -15.898 -1.715 23.333 1.00 97.31 193 LYS A CA 1
ATOM 1500 C C . LYS A 1 193 ? -15.968 -2.296 21.933 1.00 97.31 193 LYS A C 1
ATOM 1502 O O . LYS A 1 193 ? -14.960 -2.711 21.368 1.00 97.31 193 LYS A O 1
ATOM 1507 N N . LYS A 1 194 ? -17.173 -2.240 21.368 1.00 98.31 194 LYS A N 1
ATOM 1508 C CA . LYS A 1 194 ? -17.484 -2.724 20.030 1.00 98.31 194 LYS A CA 1
ATOM 1509 C C . LYS A 1 194 ? -17.969 -1.573 19.152 1.00 98.31 194 LYS A C 1
ATOM 1511 O O . LYS A 1 194 ? -18.916 -0.881 19.523 1.00 98.31 194 LYS A O 1
ATOM 1516 N N . PHE A 1 195 ? -17.338 -1.393 17.997 1.00 98.69 195 PHE A N 1
ATOM 1517 C CA . PHE A 1 195 ? -17.725 -0.415 16.978 1.00 98.69 195 PHE A CA 1
ATOM 1518 C C . PHE A 1 195 ? -17.928 -1.115 15.641 1.00 98.69 195 PHE A C 1
ATOM 1520 O O . PHE A 1 195 ? -17.152 -2.002 15.286 1.00 98.69 195 PHE A O 1
ATOM 1527 N N . GLU A 1 196 ? -18.965 -0.724 14.907 1.00 98.81 196 GLU A N 1
ATOM 1528 C CA . GLU A 1 196 ? -19.417 -1.423 13.705 1.00 98.81 196 GLU A CA 1
ATOM 1529 C C . GLU A 1 196 ? -19.756 -0.424 12.606 1.00 98.81 196 GLU A C 1
ATOM 1531 O O . GLU A 1 196 ? -20.458 0.554 12.857 1.00 98.81 196 GLU A O 1
ATOM 1536 N N . HIS A 1 197 ? -19.274 -0.698 11.394 1.00 98.81 197 HIS A N 1
ATOM 1537 C CA . HIS A 1 197 ? -19.631 0.053 10.195 1.00 98.81 197 HIS A CA 1
ATOM 1538 C C . HIS A 1 197 ? -19.819 -0.870 9.008 1.00 98.81 197 HIS A C 1
ATOM 1540 O O . HIS A 1 197 ? -19.047 -1.808 8.800 1.00 98.81 197 HIS A O 1
ATOM 1546 N N . THR A 1 198 ? -20.832 -0.573 8.206 1.00 98.31 198 THR A N 1
ATOM 1547 C CA . THR A 1 198 ? -20.994 -1.201 6.899 1.00 98.31 198 THR A CA 1
ATOM 1548 C C . THR A 1 198 ? -19.885 -0.753 5.952 1.00 98.31 198 THR A C 1
ATOM 1550 O O . THR A 1 198 ? -19.355 0.358 6.063 1.00 98.31 198 THR A O 1
ATOM 1553 N N . LEU A 1 199 ? -19.551 -1.585 4.967 1.00 97.69 199 LEU A N 1
ATOM 1554 C CA . LEU A 1 199 ? -18.620 -1.177 3.923 1.00 97.69 199 LEU A CA 1
ATOM 1555 C C . LEU A 1 199 ? -19.152 0.038 3.139 1.00 97.69 199 LEU A C 1
ATOM 1557 O O . LEU A 1 199 ? -18.374 0.915 2.775 1.00 97.69 199 LEU A O 1
ATOM 1561 N N . GLY A 1 200 ? -20.468 0.131 2.928 1.00 96.00 200 GLY A N 1
ATOM 1562 C CA . GLY A 1 200 ? -21.125 1.288 2.314 1.00 96.00 200 GLY A CA 1
ATOM 1563 C C . GLY A 1 200 ? -20.796 2.602 3.026 1.00 96.00 200 GLY A C 1
ATOM 1564 O O . GLY A 1 200 ? -20.330 3.542 2.385 1.00 96.00 200 GLY A O 1
ATOM 1565 N N . GLU A 1 201 ? -20.931 2.647 4.353 1.00 96.88 201 GLU A N 1
ATOM 1566 C CA . GLU A 1 201 ? -20.569 3.828 5.152 1.00 96.88 201 GLU A CA 1
ATOM 1567 C C . GLU A 1 201 ? -19.081 4.181 5.033 1.00 96.88 201 GLU A C 1
ATOM 1569 O O . GLU A 1 201 ? -18.721 5.360 4.958 1.00 96.88 201 GLU A O 1
ATOM 1574 N N . LEU A 1 202 ? -18.210 3.167 5.007 1.00 97.06 202 LEU A N 1
ATOM 1575 C CA . LEU A 1 202 ? -16.767 3.370 4.889 1.00 97.06 202 LEU A CA 1
ATOM 1576 C C . LEU A 1 202 ? -16.355 3.829 3.486 1.00 97.06 202 LEU A C 1
ATOM 1578 O O . LEU A 1 202 ? -15.361 4.539 3.357 1.00 97.06 202 LEU A O 1
ATOM 1582 N N . LEU A 1 203 ? -17.101 3.489 2.433 1.00 94.69 203 LEU A N 1
ATOM 1583 C CA . LEU A 1 203 ? -16.865 4.004 1.077 1.00 94.69 203 LEU A CA 1
ATOM 1584 C C . LEU A 1 203 ? -17.144 5.511 0.974 1.00 94.69 203 LEU A C 1
ATOM 1586 O O . LEU A 1 203 ? -16.468 6.212 0.210 1.00 94.69 203 LEU A O 1
ATOM 1590 N N . GLU A 1 204 ? -18.098 6.016 1.760 1.00 94.00 204 GLU A N 1
ATOM 1591 C CA . GLU A 1 204 ? -18.439 7.441 1.840 1.00 94.00 204 GLU A CA 1
ATOM 1592 C C . GLU A 1 204 ? -17.403 8.242 2.636 1.00 94.00 204 GLU A C 1
ATOM 1594 O O . GLU A 1 204 ? -17.108 9.388 2.295 1.00 94.00 204 GLU A O 1
ATOM 1599 N N . GLY A 1 205 ? -16.806 7.653 3.677 1.00 94.81 205 GLY A N 1
ATOM 1600 C CA . GLY A 1 205 ? -15.765 8.323 4.448 1.00 94.81 205 GLY A CA 1
ATOM 1601 C C . GLY A 1 205 ? -15.340 7.593 5.714 1.00 94.81 205 GLY A C 1
ATOM 1602 O O . GLY A 1 205 ? -15.920 6.587 6.110 1.00 94.81 205 GLY A O 1
ATOM 1603 N N . SER A 1 206 ? -14.328 8.142 6.379 1.00 97.38 206 SER A N 1
ATOM 1604 C CA . SER A 1 206 ? -13.807 7.596 7.632 1.00 97.38 206 SER A CA 1
ATOM 1605 C C . SER A 1 206 ? -14.821 7.691 8.782 1.00 97.38 206 SER A C 1
ATOM 1607 O O . SER A 1 206 ? -15.732 8.526 8.767 1.00 97.38 206 SER A O 1
ATOM 1609 N N . ARG A 1 207 ? -14.652 6.849 9.805 1.00 98.31 207 ARG A N 1
ATOM 1610 C CA . ARG A 1 207 ? -15.449 6.835 11.039 1.00 98.31 207 ARG A CA 1
ATOM 1611 C C . ARG A 1 207 ? -14.528 6.692 12.249 1.00 98.31 207 ARG A C 1
ATOM 1613 O O . ARG A 1 207 ? -13.705 5.782 12.298 1.00 98.31 207 ARG A O 1
ATOM 1620 N N . SER A 1 208 ? -14.645 7.601 13.211 1.00 97.56 208 SER A N 1
ATOM 1621 C CA . SER A 1 208 ? -13.768 7.676 14.386 1.00 97.56 208 SER A CA 1
ATOM 1622 C C . SER A 1 208 ? -14.545 7.483 15.679 1.00 97.56 208 SER A C 1
ATOM 1624 O O . SER A 1 208 ? -15.606 8.087 15.838 1.00 97.56 208 SER A O 1
ATOM 1626 N N . HIS A 1 209 ? -13.969 6.752 16.631 1.00 97.62 209 HIS A N 1
ATOM 1627 C CA . HIS A 1 209 ? -14.580 6.502 17.935 1.00 97.62 209 HIS A CA 1
ATOM 1628 C C . HIS A 1 209 ? -13.599 6.729 19.070 1.00 97.62 209 HIS A C 1
ATOM 1630 O O . HIS A 1 209 ? -12.524 6.134 19.094 1.00 97.62 209 HIS A O 1
ATOM 1636 N N . PHE A 1 210 ? -13.997 7.555 20.035 1.00 96.44 210 PHE A N 1
ATOM 1637 C CA . PHE A 1 210 ? -13.269 7.718 21.287 1.00 96.44 210 PHE A CA 1
ATOM 1638 C C . PHE A 1 210 ? -13.585 6.577 22.261 1.00 96.44 210 PHE A C 1
ATOM 1640 O O . PHE A 1 210 ? -14.745 6.201 22.452 1.00 96.44 210 PHE A O 1
ATOM 1647 N N . MET A 1 211 ? -12.557 6.063 22.931 1.00 94.75 211 MET A N 1
ATOM 1648 C CA . MET A 1 211 ? -12.688 4.953 23.873 1.00 94.75 211 MET A CA 1
ATOM 1649 C C . MET A 1 211 ? -13.271 5.351 25.224 1.00 94.75 211 MET A C 1
ATOM 1651 O O . MET A 1 211 ? -13.898 4.515 25.857 1.00 94.75 211 MET A O 1
ATOM 1655 N N . ILE A 1 212 ? -13.142 6.592 25.684 1.00 92.06 212 ILE A N 1
ATOM 1656 C CA . ILE A 1 212 ? -13.700 7.026 26.980 1.00 92.06 212 ILE A CA 1
ATOM 1657 C C . ILE A 1 212 ? -14.568 8.266 26.787 1.00 92.06 212 ILE A C 1
ATOM 1659 O O . ILE A 1 212 ? -15.682 8.335 27.303 1.00 92.06 212 ILE A O 1
ATOM 1663 N N . GLY A 1 213 ? -14.092 9.219 25.992 1.00 90.06 213 GLY A N 1
ATOM 1664 C CA . GLY A 1 213 ? -14.770 10.478 25.727 1.00 90.06 213 GLY A CA 1
ATOM 1665 C C . GLY A 1 213 ? -13.902 11.377 24.861 1.00 90.06 213 GLY A C 1
ATOM 1666 O O . GLY A 1 213 ? -12.839 10.969 24.399 1.00 90.06 213 GLY A O 1
ATOM 1667 N N . TRP A 1 214 ? -14.353 12.607 24.627 1.00 88.00 214 TRP A N 1
ATOM 1668 C CA . TRP A 1 214 ? -13.609 13.559 23.805 1.00 88.00 214 TRP A CA 1
ATOM 1669 C C . TRP A 1 214 ? -12.144 13.652 24.263 1.00 88.00 214 TRP A C 1
ATOM 1671 O O . TRP A 1 214 ? -11.885 13.892 25.440 1.00 88.00 214 TRP A O 1
ATOM 1681 N N . LEU A 1 215 ? -11.214 13.462 23.316 1.00 85.00 215 LEU A N 1
ATOM 1682 C CA . LEU A 1 215 ? -9.755 13.473 23.511 1.00 85.00 215 LEU A CA 1
ATOM 1683 C C . LEU A 1 215 ? -9.129 12.281 24.244 1.00 85.00 215 LEU A C 1
ATOM 1685 O O . LEU A 1 215 ? -7.941 12.345 24.567 1.00 85.00 215 LEU A O 1
ATOM 1689 N N . SER A 1 216 ? -9.878 11.206 24.483 1.00 92.06 216 SER A N 1
ATOM 1690 C CA . SER A 1 216 ? -9.259 9.929 24.835 1.00 92.06 216 SER A CA 1
ATOM 1691 C C . SER A 1 216 ? -8.557 9.318 23.621 1.00 92.06 216 SER A C 1
ATOM 1693 O O . SER A 1 216 ? -8.668 9.799 22.490 1.00 92.06 216 SER A O 1
ATOM 1695 N N . GLU A 1 217 ? -7.899 8.191 23.842 1.00 94.69 217 GLU A N 1
ATOM 1696 C CA . GLU A 1 217 ? -7.511 7.288 22.776 1.00 94.69 217 GLU A CA 1
ATOM 1697 C C . GLU A 1 217 ? -8.711 6.906 21.893 1.00 94.69 217 GLU A C 1
ATOM 1699 O O . GLU A 1 217 ? -9.869 6.912 22.337 1.00 94.69 217 GLU A O 1
ATOM 1704 N N . ALA A 1 218 ? -8.432 6.610 20.626 1.00 96.38 218 ALA A N 1
ATOM 1705 C CA . ALA A 1 218 ? -9.445 6.414 19.604 1.00 96.38 218 ALA A CA 1
ATOM 1706 C C . ALA A 1 218 ? -9.098 5.287 18.628 1.00 96.38 218 ALA A C 1
ATOM 1708 O O . ALA A 1 218 ? -7.923 4.990 18.383 1.00 96.38 218 ALA A O 1
ATOM 1709 N N . ILE A 1 219 ? -10.154 4.722 18.041 1.00 98.31 219 ILE A N 1
ATOM 1710 C CA . ILE A 1 219 ? -10.100 3.836 16.878 1.00 98.31 219 ILE A CA 1
ATOM 1711 C C . ILE A 1 219 ? -10.638 4.614 15.677 1.00 98.31 219 ILE A C 1
ATOM 1713 O O . ILE A 1 219 ? -11.725 5.196 15.740 1.00 98.31 219 ILE A O 1
ATOM 1717 N N . LEU A 1 220 ? -9.885 4.626 14.581 1.00 98.56 220 LEU A N 1
ATOM 1718 C CA . LEU A 1 220 ? -10.280 5.247 13.321 1.00 98.56 220 LEU A CA 1
ATOM 1719 C C . LEU A 1 220 ? -10.380 4.183 12.232 1.00 98.56 220 LEU A C 1
ATOM 1721 O O . LEU A 1 220 ? -9.371 3.627 11.807 1.00 98.56 220 LEU A O 1
ATOM 1725 N N . PHE A 1 221 ? -11.588 3.974 11.725 1.00 98.75 221 PHE A N 1
ATOM 1726 C CA . PHE A 1 221 ? -11.814 3.292 10.460 1.00 98.75 221 PHE A CA 1
ATOM 1727 C C . PHE A 1 221 ? -11.605 4.315 9.347 1.00 98.75 221 PHE A C 1
ATOM 1729 O O . PHE A 1 221 ? -12.379 5.266 9.215 1.00 98.75 221 PHE A O 1
ATOM 1736 N N . ASN A 1 222 ? -10.541 4.167 8.566 1.00 97.81 222 ASN A N 1
ATOM 1737 C CA . ASN A 1 222 ? -10.323 5.025 7.409 1.00 97.81 222 ASN A CA 1
ATOM 1738 C C . ASN A 1 222 ? -11.328 4.690 6.305 1.00 97.81 222 ASN A C 1
ATOM 1740 O O . ASN A 1 222 ? -11.871 3.586 6.249 1.00 97.81 222 ASN A O 1
ATOM 1744 N N . ARG A 1 223 ? -11.542 5.652 5.404 1.00 95.81 223 ARG A N 1
ATOM 1745 C CA . ARG A 1 223 ? -12.336 5.452 4.193 1.00 95.81 223 ARG A CA 1
ATOM 1746 C C . ARG A 1 223 ? -11.887 4.184 3.455 1.00 95.81 223 ARG A C 1
ATOM 1748 O O . ARG A 1 223 ? -10.695 4.004 3.208 1.00 95.81 223 ARG A O 1
ATOM 1755 N N . ALA A 1 224 ? -12.844 3.346 3.074 1.00 96.31 224 ALA A N 1
ATOM 1756 C CA . ALA A 1 224 ? -12.599 2.187 2.235 1.00 96.31 224 ALA A CA 1
ATOM 1757 C C . ALA A 1 224 ? -12.120 2.630 0.850 1.00 96.31 224 ALA A C 1
ATOM 1759 O O . ALA A 1 224 ? -12.720 3.493 0.207 1.00 96.31 224 ALA A O 1
ATOM 1760 N N . MET A 1 225 ? -11.029 2.025 0.400 1.00 96.12 225 MET A N 1
ATOM 1761 C CA . MET A 1 225 ? -10.360 2.331 -0.858 1.00 96.12 225 MET A CA 1
ATOM 1762 C C . MET A 1 225 ? -10.633 1.194 -1.839 1.00 96.12 225 MET A C 1
ATOM 1764 O O . MET A 1 225 ? -10.061 0.126 -1.649 1.00 96.12 225 MET A O 1
ATOM 1768 N N . PRO A 1 226 ? -11.507 1.356 -2.847 1.00 95.81 226 PRO A N 1
ATOM 1769 C CA . PRO A 1 226 ? -11.754 0.327 -3.858 1.00 95.81 226 PRO A CA 1
ATOM 1770 C C . PRO A 1 226 ? -10.501 -0.028 -4.662 1.00 95.81 226 PRO A C 1
ATOM 1772 O O . PRO A 1 226 ? -9.622 0.812 -4.829 1.00 95.81 226 PRO A O 1
ATOM 1775 N N . GLU A 1 227 ? -10.442 -1.232 -5.228 1.00 95.25 227 GLU A N 1
ATOM 1776 C CA . GLU A 1 227 ? -9.302 -1.704 -6.037 1.00 95.25 227 GLU A CA 1
ATOM 1777 C C . GLU A 1 227 ? -8.820 -0.692 -7.086 1.00 95.25 227 GLU A C 1
ATOM 1779 O O . GLU A 1 227 ? -7.634 -0.366 -7.141 1.00 95.25 227 GLU A O 1
ATOM 1784 N N . SER A 1 228 ? -9.757 -0.065 -7.802 1.00 93.38 228 SER A N 1
ATOM 1785 C CA . SER A 1 228 ? -9.484 0.938 -8.838 1.00 93.38 228 SER A CA 1
ATOM 1786 C C . SER A 1 228 ? -8.671 2.157 -8.383 1.00 93.38 228 SER A C 1
ATOM 1788 O O . SER A 1 228 ? -8.151 2.879 -9.232 1.00 93.38 228 SER A O 1
ATOM 1790 N N . CYS A 1 229 ? -8.558 2.430 -7.078 1.00 95.50 229 CYS A N 1
ATOM 1791 C CA . CYS A 1 229 ? -7.748 3.542 -6.580 1.00 95.50 229 CYS A CA 1
ATOM 1792 C C . CYS A 1 229 ? -6.372 3.127 -6.053 1.00 95.50 229 CYS A C 1
ATOM 1794 O O . CYS A 1 229 ? -5.521 4.002 -5.920 1.00 95.50 229 CYS A O 1
ATOM 1796 N N . PHE A 1 230 ? -6.121 1.843 -5.776 1.00 96.44 230 PHE A N 1
ATOM 1797 C CA . PHE A 1 230 ? -4.822 1.367 -5.282 1.00 96.44 230 PHE A CA 1
ATOM 1798 C C . PHE A 1 230 ? -4.100 0.420 -6.250 1.00 96.44 230 PHE A C 1
ATOM 1800 O O . PHE A 1 230 ? -2.968 0.038 -5.960 1.00 96.44 230 PHE A O 1
ATOM 1807 N N . THR A 1 231 ? -4.699 0.077 -7.395 1.00 96.88 231 THR A N 1
ATOM 1808 C CA . THR A 1 231 ? -4.045 -0.671 -8.480 1.00 96.88 231 THR A CA 1
ATOM 1809 C C . THR A 1 231 ? -3.943 0.149 -9.764 1.00 96.88 231 THR A C 1
ATOM 1811 O O . THR A 1 231 ? -4.902 0.824 -10.136 1.00 96.88 231 THR A O 1
ATOM 1814 N N . VAL A 1 232 ? -2.821 0.052 -10.479 1.00 97.38 232 VAL A N 1
ATOM 1815 C CA . VAL A 1 232 ? -2.643 0.618 -11.828 1.00 97.38 232 VAL A CA 1
ATOM 1816 C C . VAL A 1 232 ? -1.939 -0.405 -12.707 1.00 97.38 232 VAL A C 1
ATOM 1818 O O . VAL A 1 232 ? -0.827 -0.814 -12.389 1.00 97.38 232 VAL A O 1
ATOM 1821 N N . GLU A 1 233 ? -2.547 -0.748 -13.840 1.00 97.31 233 GLU A N 1
ATOM 1822 C CA . GLU A 1 233 ? -1.931 -1.551 -14.897 1.00 97.31 233 GLU A CA 1
ATOM 1823 C C . GLU A 1 233 ? -1.783 -0.704 -16.167 1.00 97.31 233 GLU A C 1
ATOM 1825 O O . GLU A 1 233 ? -2.695 0.038 -16.545 1.00 97.31 233 GLU A O 1
ATOM 1830 N N . HIS A 1 234 ? -0.622 -0.772 -16.817 1.00 97.69 234 HIS A N 1
ATOM 1831 C CA . HIS A 1 234 ? -0.342 -0.010 -18.026 1.00 97.69 234 HIS A CA 1
ATOM 1832 C C . HIS A 1 234 ? 0.608 -0.750 -18.971 1.00 97.69 234 HIS A C 1
ATOM 1834 O O . HIS A 1 234 ? 1.584 -1.373 -18.549 1.00 97.69 234 HIS A O 1
ATOM 1840 N N . TYR A 1 235 ? 0.341 -0.605 -20.269 1.00 97.75 235 TYR A N 1
ATOM 1841 C CA . TYR A 1 235 ? 1.164 -1.121 -21.356 1.00 97.75 235 TYR A CA 1
ATOM 1842 C C . TYR A 1 235 ? 1.438 0.003 -22.352 1.00 97.75 235 TYR A C 1
ATOM 1844 O O . TYR A 1 235 ? 0.517 0.718 -22.750 1.00 97.75 235 TYR A O 1
ATOM 1852 N N . MET A 1 236 ? 2.688 0.134 -22.788 1.00 97.75 236 MET A N 1
ATOM 1853 C CA . MET A 1 236 ? 3.067 1.071 -23.844 1.00 97.75 236 MET A CA 1
ATOM 1854 C C . MET A 1 236 ? 4.258 0.561 -24.654 1.00 97.75 236 MET A C 1
ATOM 1856 O O . MET A 1 236 ? 4.922 -0.404 -24.280 1.00 97.75 236 MET A O 1
ATOM 1860 N N . GLU A 1 237 ? 4.552 1.220 -25.768 1.00 97.38 237 GLU A N 1
ATOM 1861 C CA . GLU A 1 237 ? 5.729 0.932 -26.581 1.00 97.38 237 GLU A CA 1
ATOM 1862 C C . GLU A 1 237 ? 6.493 2.226 -26.863 1.00 97.38 237 GLU A C 1
ATOM 1864 O O . GLU A 1 237 ? 5.900 3.234 -27.241 1.00 97.38 237 GLU A O 1
ATOM 1869 N N . ASP A 1 238 ? 7.812 2.186 -26.690 1.00 96.81 238 ASP A N 1
ATOM 1870 C CA . ASP A 1 238 ? 8.728 3.257 -27.071 1.00 96.81 238 ASP A CA 1
ATOM 1871 C C . ASP A 1 238 ? 9.653 2.767 -28.192 1.00 96.81 238 ASP A C 1
ATOM 1873 O O . ASP A 1 238 ? 10.360 1.768 -28.037 1.00 96.81 238 ASP A O 1
ATOM 1877 N N . LYS A 1 239 ? 9.621 3.463 -29.332 1.00 95.75 239 LYS A N 1
ATOM 1878 C CA . LYS A 1 239 ? 10.380 3.133 -30.553 1.00 95.75 239 LYS A CA 1
ATOM 1879 C C . LYS A 1 239 ? 11.500 4.125 -30.848 1.00 95.75 239 LYS A C 1
ATOM 1881 O O . LYS A 1 239 ? 12.141 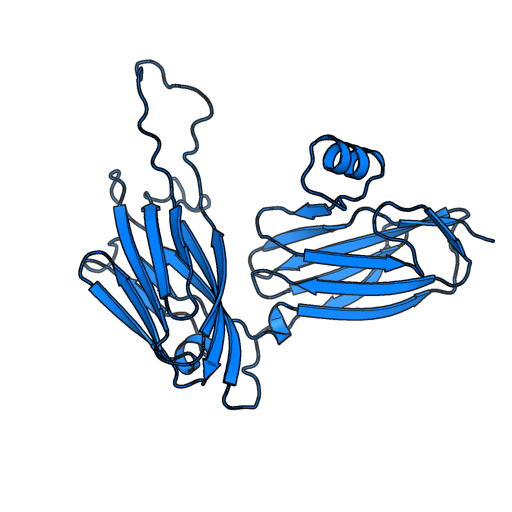4.020 -31.892 1.00 95.75 239 LYS A O 1
ATOM 1886 N N . GLU A 1 240 ? 11.726 5.096 -29.967 1.00 95.06 240 GLU A N 1
ATOM 1887 C CA . GLU A 1 240 ? 12.629 6.215 -30.229 1.00 95.06 240 GLU A CA 1
ATOM 1888 C C . GLU A 1 240 ? 13.822 6.207 -29.265 1.00 95.06 240 GLU A C 1
ATOM 1890 O O . GLU A 1 240 ? 13.802 6.897 -28.241 1.00 95.06 240 GLU A O 1
ATOM 1895 N N . PRO A 1 241 ? 14.897 5.450 -29.548 1.00 94.75 241 PRO A N 1
ATOM 1896 C CA . PRO A 1 241 ? 16.155 5.582 -28.822 1.00 94.75 241 PRO A CA 1
ATOM 1897 C C . PRO A 1 241 ? 16.648 7.032 -28.768 1.00 94.75 241 PRO A C 1
ATOM 1899 O O . PRO A 1 241 ? 16.751 7.692 -29.799 1.00 94.75 241 PRO A O 1
ATOM 1902 N N . GLN A 1 242 ? 16.966 7.524 -27.569 1.00 96.06 242 GLN A N 1
ATOM 1903 C CA . GLN A 1 242 ? 17.480 8.886 -27.360 1.00 96.06 242 GLN A CA 1
ATOM 1904 C C . GLN A 1 242 ? 18.992 8.904 -27.110 1.00 96.06 242 GLN A C 1
ATOM 1906 O O . GLN A 1 242 ? 19.638 9.931 -27.314 1.00 96.06 242 GLN A O 1
ATOM 1911 N N . ARG A 1 243 ? 19.554 7.785 -26.646 1.00 95.62 243 ARG A N 1
ATOM 1912 C CA . ARG A 1 243 ? 20.972 7.596 -26.323 1.00 95.62 243 ARG A CA 1
ATOM 1913 C C . ARG A 1 243 ? 21.433 6.212 -26.777 1.00 95.62 243 ARG A C 1
ATOM 1915 O O . ARG A 1 243 ? 20.607 5.344 -27.060 1.00 95.62 243 ARG A O 1
ATOM 1922 N N . ASP A 1 244 ? 22.747 5.988 -26.767 1.00 96.38 244 ASP A N 1
ATOM 1923 C CA . ASP A 1 244 ? 23.329 4.648 -26.964 1.00 96.38 244 ASP A CA 1
ATOM 1924 C C . ASP A 1 244 ? 22.847 3.664 -25.889 1.00 96.38 244 ASP A C 1
ATOM 1926 O O . ASP A 1 244 ? 22.641 2.481 -26.152 1.00 96.38 244 ASP A O 1
ATOM 1930 N N . THR A 1 245 ? 22.605 4.173 -24.678 1.00 97.81 245 THR A N 1
ATOM 1931 C CA . THR A 1 245 ? 21.936 3.454 -23.594 1.00 97.81 245 THR A CA 1
ATOM 1932 C C . THR A 1 245 ? 20.935 4.383 -22.925 1.00 97.81 245 THR A C 1
ATOM 1934 O O . THR A 1 245 ? 21.305 5.326 -22.220 1.00 97.81 245 THR A O 1
ATOM 1937 N N . ASP A 1 246 ? 19.655 4.117 -23.155 1.00 98.31 246 ASP A N 1
ATOM 1938 C CA . ASP A 1 246 ? 18.574 4.768 -22.425 1.00 98.31 246 ASP A CA 1
ATOM 1939 C C . ASP A 1 246 ? 18.337 4.040 -21.101 1.00 98.31 246 ASP A C 1
ATOM 1941 O O . ASP A 1 246 ? 18.575 2.839 -21.002 1.00 98.31 246 ASP A O 1
ATOM 1945 N N . TYR A 1 247 ? 17.847 4.738 -20.078 1.00 98.06 247 TYR A N 1
ATOM 1946 C CA . TYR A 1 247 ? 17.386 4.085 -18.851 1.00 98.06 247 TYR A CA 1
ATOM 1947 C C . TYR A 1 247 ? 15.948 4.462 -18.528 1.00 98.06 247 TYR A C 1
ATOM 1949 O O . TYR A 1 247 ? 15.539 5.617 -18.693 1.00 98.06 247 TYR A O 1
ATOM 1957 N N . TYR A 1 248 ? 15.210 3.478 -18.021 1.00 98.56 248 TYR A N 1
ATOM 1958 C CA . TYR A 1 248 ? 13.810 3.599 -17.649 1.00 98.56 248 TYR A CA 1
ATOM 1959 C C . TYR A 1 248 ? 13.628 3.203 -16.200 1.00 98.56 248 TYR A C 1
ATOM 1961 O O . TYR A 1 248 ? 14.131 2.162 -15.801 1.00 98.56 248 TYR A O 1
ATOM 1969 N N . TYR A 1 249 ? 12.888 3.978 -15.421 1.00 98.62 249 TYR A N 1
ATOM 1970 C CA . TYR A 1 249 ? 12.461 3.550 -14.093 1.00 98.62 249 TYR A CA 1
ATOM 1971 C C . TYR A 1 249 ? 11.054 4.049 -13.800 1.00 98.62 249 TYR A C 1
ATOM 1973 O O . TYR A 1 249 ? 10.550 4.966 -14.453 1.00 98.62 249 TYR A O 1
ATOM 1981 N N . VAL A 1 250 ? 10.432 3.445 -12.797 1.00 98.56 250 VAL A N 1
ATOM 1982 C CA . VAL A 1 250 ? 9.104 3.819 -12.330 1.00 98.56 250 VAL A CA 1
ATOM 1983 C C . VAL A 1 250 ? 9.215 4.496 -10.980 1.00 98.56 250 VAL A C 1
ATOM 1985 O O . VAL A 1 250 ? 9.979 4.055 -10.121 1.00 98.56 250 VAL A O 1
ATOM 1988 N N . ARG A 1 251 ? 8.420 5.546 -10.776 1.00 98.25 251 ARG A N 1
ATOM 1989 C CA . ARG A 1 251 ? 8.140 6.075 -9.439 1.00 98.25 251 ARG A CA 1
ATOM 1990 C C . ARG A 1 251 ? 6.641 6.149 -9.200 1.00 98.25 251 ARG A C 1
ATOM 1992 O O . ARG A 1 251 ? 5.882 6.547 -10.080 1.00 98.25 251 ARG A O 1
ATOM 1999 N N . VAL A 1 252 ? 6.239 5.784 -7.996 1.00 98.62 252 VAL A N 1
ATOM 2000 C CA . VAL A 1 252 ? 4.854 5.752 -7.537 1.00 98.62 252 VAL A CA 1
ATOM 2001 C C . VAL A 1 252 ? 4.726 6.732 -6.388 1.00 98.62 252 VAL A C 1
ATOM 2003 O O . VAL A 1 252 ? 5.567 6.730 -5.490 1.00 98.62 252 VAL A O 1
ATOM 2006 N N . ARG A 1 253 ? 3.664 7.535 -6.402 1.00 98.19 253 ARG A N 1
ATOM 2007 C CA . ARG A 1 253 ? 3.253 8.351 -5.262 1.00 98.19 253 ARG A CA 1
ATOM 2008 C C . ARG A 1 253 ? 1.847 7.957 -4.840 1.00 98.19 253 ARG A C 1
ATOM 2010 O O . ARG A 1 253 ? 0.955 7.865 -5.681 1.00 98.19 253 ARG A O 1
ATOM 2017 N N . GLN A 1 254 ? 1.641 7.788 -3.542 1.00 96.88 254 GLN A N 1
ATOM 2018 C CA . GLN A 1 254 ? 0.331 7.585 -2.934 1.00 96.88 254 GLN A CA 1
ATOM 2019 C C . GLN A 1 254 ? -0.192 8.877 -2.286 1.00 96.88 254 GLN A C 1
ATOM 2021 O O . GLN A 1 254 ? 0.557 9.818 -2.007 1.00 96.88 254 GLN A O 1
ATOM 2026 N N . ARG A 1 255 ? -1.505 8.939 -2.050 1.00 94.75 255 ARG A N 1
ATOM 2027 C CA . ARG A 1 255 ? -2.208 10.096 -1.467 1.00 94.75 255 ARG A CA 1
ATOM 2028 C C . ARG A 1 255 ? -1.829 10.364 -0.009 1.00 94.75 255 ARG A C 1
ATOM 2030 O O . ARG A 1 255 ? -1.937 11.502 0.435 1.00 94.75 255 ARG A O 1
ATOM 2037 N N . ASP A 1 256 ? -1.359 9.354 0.713 1.00 92.81 256 ASP A N 1
ATOM 2038 C CA . ASP A 1 256 ? -0.803 9.487 2.067 1.00 92.81 256 ASP A CA 1
ATOM 2039 C C . ASP A 1 256 ? 0.653 9.989 2.088 1.00 92.81 256 ASP A C 1
ATOM 2041 O O . ASP A 1 256 ? 1.264 10.109 3.150 1.00 92.81 256 ASP A O 1
ATOM 2045 N N . GLY A 1 257 ? 1.209 10.305 0.915 1.00 94.31 257 GLY A N 1
ATOM 2046 C CA . GLY A 1 257 ? 2.554 10.836 0.766 1.00 94.31 257 GLY A CA 1
ATOM 2047 C C . GLY A 1 257 ? 3.652 9.778 0.734 1.00 94.31 257 GLY A C 1
ATOM 2048 O O . GLY A 1 257 ? 4.813 10.171 0.639 1.00 94.31 257 GLY A O 1
ATOM 2049 N N . GLN A 1 258 ? 3.324 8.482 0.779 1.00 96.19 258 GLN A N 1
ATOM 2050 C CA . GLN A 1 258 ? 4.306 7.417 0.591 1.00 96.19 258 GLN A CA 1
ATOM 2051 C C . GLN A 1 258 ? 4.713 7.284 -0.879 1.00 96.19 258 GLN A C 1
ATOM 2053 O O . GLN A 1 258 ? 3.942 7.573 -1.802 1.00 96.19 258 GLN A O 1
ATOM 2058 N N . TRP A 1 259 ? 5.957 6.862 -1.089 1.00 98.38 259 TRP A N 1
ATOM 2059 C CA . TRP A 1 259 ? 6.557 6.711 -2.407 1.00 98.38 259 TRP A CA 1
ATOM 2060 C C . TRP A 1 259 ? 7.231 5.361 -2.568 1.00 98.38 259 TRP A C 1
ATOM 2062 O O . TRP A 1 259 ? 7.734 4.786 -1.600 1.00 98.38 259 TRP A O 1
ATOM 2072 N N . ALA A 1 260 ? 7.319 4.917 -3.820 1.00 98.38 260 ALA A N 1
ATOM 2073 C CA . ALA A 1 260 ? 8.213 3.842 -4.215 1.00 98.38 260 ALA A CA 1
ATOM 2074 C C . ALA A 1 260 ? 8.879 4.102 -5.566 1.00 98.38 260 ALA A C 1
ATOM 2076 O O . ALA A 1 260 ? 8.355 4.833 -6.406 1.00 98.38 260 ALA A O 1
ATOM 2077 N N . TRP A 1 261 ? 10.034 3.474 -5.768 1.00 98.38 261 TRP A N 1
ATOM 2078 C CA . TRP A 1 261 ? 10.832 3.535 -6.986 1.00 98.38 261 TRP A CA 1
ATOM 2079 C C . TRP A 1 261 ? 11.298 2.139 -7.377 1.00 98.38 261 TRP A C 1
ATOM 2081 O O . TRP A 1 261 ? 11.760 1.377 -6.524 1.00 98.38 261 TRP A O 1
ATOM 2091 N N . SER A 1 262 ? 11.227 1.820 -8.667 1.00 98.25 262 SER A N 1
ATOM 2092 C CA . SER A 1 262 ? 11.907 0.649 -9.216 1.00 98.25 262 SER A CA 1
ATOM 2093 C C . SER A 1 262 ? 13.384 0.958 -9.448 1.00 98.25 262 SER A C 1
ATOM 2095 O O . SER A 1 262 ? 13.762 2.102 -9.724 1.00 98.25 262 SER A O 1
ATOM 2097 N N . SER A 1 263 ? 14.222 -0.074 -9.445 1.00 97.94 263 SER A N 1
ATOM 2098 C CA . SER A 1 263 ? 15.501 0.011 -10.145 1.00 97.94 263 SER A CA 1
ATOM 2099 C C . SER A 1 263 ? 15.307 0.354 -11.625 1.00 97.94 263 SER A C 1
ATOM 2101 O O . SER A 1 263 ? 14.282 -0.020 -12.213 1.00 9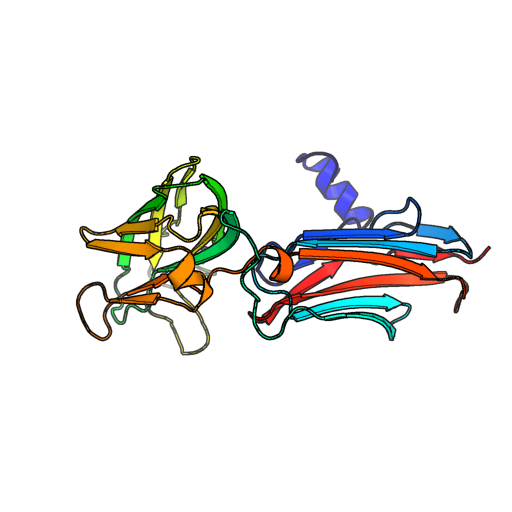7.94 263 SER A O 1
ATOM 2103 N N . PRO A 1 264 ? 16.281 1.033 -12.255 1.00 98.06 264 PRO A N 1
ATOM 2104 C CA . PRO A 1 264 ? 16.228 1.254 -13.686 1.00 98.06 264 PRO A CA 1
ATOM 2105 C C . PRO A 1 264 ? 16.377 -0.040 -14.492 1.00 98.06 264 PRO A C 1
ATOM 2107 O O . PRO A 1 264 ? 17.016 -0.988 -14.043 1.00 98.06 264 PRO A O 1
ATOM 2110 N N . ILE A 1 265 ? 15.833 -0.047 -15.705 1.00 98.44 265 ILE A N 1
ATOM 2111 C CA . ILE A 1 265 ? 16.198 -0.968 -16.785 1.00 98.44 265 ILE A CA 1
ATOM 2112 C C . ILE A 1 265 ? 16.990 -0.165 -17.814 1.00 98.44 265 ILE A C 1
ATOM 2114 O O . ILE A 1 265 ? 16.550 0.914 -18.219 1.00 98.44 265 ILE A O 1
ATOM 2118 N N . TRP A 1 266 ? 18.142 -0.678 -18.239 1.00 98.12 266 TRP A N 1
ATOM 2119 C CA . TRP A 1 266 ? 18.988 -0.043 -19.253 1.00 98.12 266 TRP A CA 1
ATOM 2120 C C . TRP A 1 266 ? 18.726 -0.666 -20.622 1.00 98.12 266 TRP A C 1
ATOM 2122 O O . TRP A 1 266 ? 18.839 -1.877 -20.782 1.00 98.12 266 TRP A O 1
ATOM 2132 N N . ALA A 1 267 ? 18.384 0.152 -21.612 1.00 97.69 267 ALA A N 1
ATOM 2133 C CA . ALA A 1 267 ? 18.112 -0.264 -22.980 1.00 97.69 267 ALA A CA 1
ATOM 2134 C C . ALA A 1 267 ? 19.205 0.255 -23.924 1.00 97.69 267 ALA A C 1
ATOM 2136 O O . ALA A 1 267 ? 19.228 1.434 -24.284 1.00 97.69 267 ALA A O 1
ATOM 2137 N N . GLU A 1 268 ? 20.096 -0.640 -24.333 1.00 97.25 268 GLU A N 1
ATOM 2138 C CA . GLU A 1 268 ? 21.113 -0.407 -25.353 1.00 97.25 268 GLU A CA 1
ATOM 2139 C C . GLU A 1 268 ? 20.468 -0.383 -26.748 1.00 97.25 268 GLU A C 1
ATOM 2141 O O . GLU A 1 268 ? 19.629 -1.230 -27.084 1.00 97.25 268 GLU A O 1
ATOM 2146 N N . ARG A 1 269 ? 20.847 0.605 -27.562 1.00 91.75 269 ARG A N 1
ATOM 2147 C CA . ARG A 1 269 ? 20.422 0.713 -28.962 1.00 91.75 269 ARG A CA 1
ATOM 2148 C C . ARG A 1 269 ? 21.055 -0.406 -29.803 1.00 91.75 269 ARG A C 1
ATOM 2150 O O . ARG A 1 269 ? 22.196 -0.792 -29.556 1.00 91.75 269 ARG A O 1
ATOM 2157 N N . VAL A 1 270 ? 20.311 -0.901 -30.796 1.00 86.50 270 VAL A N 1
ATOM 2158 C CA . VAL A 1 270 ? 20.783 -1.848 -31.829 1.00 86.50 270 VAL A CA 1
ATOM 2159 C C . VAL A 1 270 ? 21.026 -1.125 -33.148 1.00 86.50 270 VAL A C 1
ATOM 2161 O O . VAL A 1 270 ? 20.215 -0.227 -33.487 1.00 86.50 270 VAL A O 1
#

Radius of gyration: 21.77 Å; chains: 1; bounding box: 48×35×66 Å

Secondary structure (DSSP, 8-state):
--SSSHHHHHHHHHTT--EEESSS--EEEEEETTEETT-EEE-SSEEEEEEEE-SS-EEEEEEEETTEEEEEEEPPSSPPPPSSSEEEEEEEEEEE---SSSPEEEEEEEEESSSEEEEEEEE------SSPPTT-S-------EEEEE-SSEEEEEEEE---SSSSS---EEEEEEEEEETT-EEEEEETTEEEEEEHHHHHH--EEEESSSTTS-EEEEPPPEEHHHHEEEEEEEE----SSEEEEEEEEEETTS-EEEEPPEEEE--

Foldseek 3Di:
DVDPDPVVVVVCVVLQVDKDWDAWPKDKFWDWPPDGFSAEAADLKTKIWIKIFTLFFFQWKFKDKPNHGPDIDGFDPAFDFDPDFKFWWKKKKKWELAPDQDKDKKWFKKFKPFFWFPDKAWRADWDPDPDDDVPDPDDDTDDKDFPDDDGTMTTITDIFGHAPDPPRHRMIMMMTGTIGGQQMKIWTDIPNDIDIDGLVVLQVFKDKDAPPDPSHIIMITGRIHTRRRRMDIDIDMRNDDPDQKMKIKMKIAHPVGMIMITHIYIYGYD

pLDDT: mean 93.49, std 8.71, range [56.44, 98.94]